Protein AF-A0A0K0DYE4-F1 (afdb_monomer)

Structure (mmCIF, N/CA/C/O backbone):
data_AF-A0A0K0DYE4-F1
#
_entry.id   AF-A0A0K0DYE4-F1
#
loop_
_atom_site.group_PDB
_atom_site.id
_atom_site.type_symbol
_atom_site.label_atom_id
_atom_site.label_alt_id
_atom_site.label_comp_id
_atom_site.label_asym_id
_atom_site.label_entity_id
_atom_site.label_s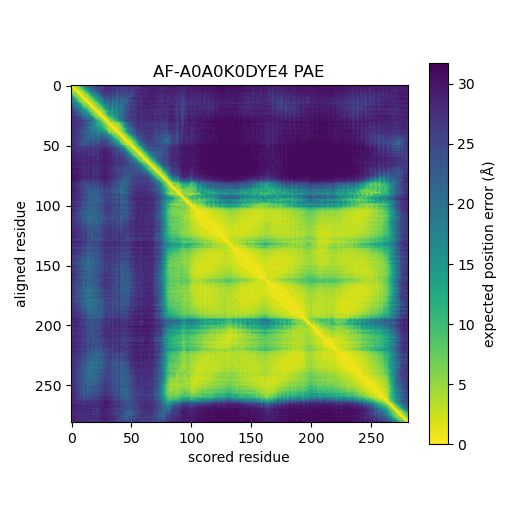eq_id
_atom_site.pdbx_PDB_ins_code
_atom_site.Cartn_x
_atom_site.Cartn_y
_atom_site.Cartn_z
_atom_site.occupancy
_atom_site.B_iso_or_equiv
_atom_site.auth_seq_id
_atom_site.auth_comp_id
_atom_site.auth_asym_id
_atom_site.auth_atom_id
_atom_site.pdbx_PDB_model_num
ATOM 1 N N . MET A 1 1 ? -24.577 -23.43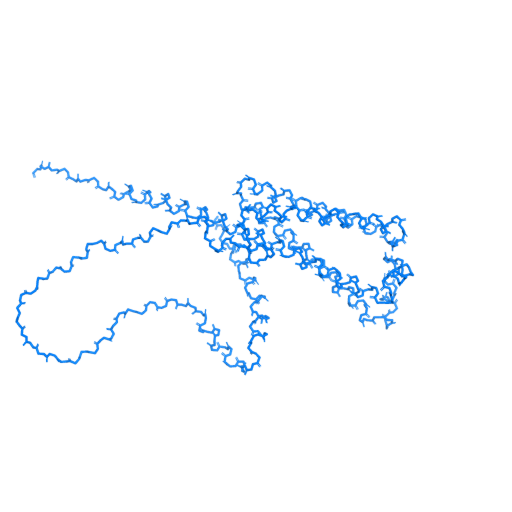9 -1.641 1.00 31.41 1 MET A N 1
ATOM 2 C CA . MET A 1 1 ? -24.095 -24.283 -0.525 1.00 31.41 1 MET A CA 1
ATOM 3 C C . MET A 1 1 ? -22.559 -24.368 -0.477 1.00 31.41 1 MET A C 1
ATOM 5 O O . MET A 1 1 ? -22.021 -25.403 -0.123 1.00 31.41 1 MET A O 1
ATOM 9 N N . ILE A 1 2 ? -21.833 -23.283 -0.793 1.00 30.77 2 ILE A N 1
ATOM 10 C CA . ILE A 1 2 ? -20.370 -23.184 -0.639 1.00 30.77 2 ILE A CA 1
ATOM 11 C C . ILE A 1 2 ? -20.071 -21.725 -0.263 1.00 30.77 2 ILE A C 1
ATOM 13 O O . ILE A 1 2 ? -20.107 -20.857 -1.125 1.00 30.77 2 ILE A O 1
ATOM 17 N N . SER A 1 3 ? -19.889 -21.427 1.026 1.00 35.00 3 SER A N 1
ATOM 18 C CA . SER A 1 3 ? -19.459 -20.095 1.503 1.00 35.00 3 SER A CA 1
ATOM 19 C C . SER A 1 3 ? -18.712 -20.149 2.848 1.00 35.00 3 SER A C 1
ATOM 21 O O . SER A 1 3 ? -18.565 -19.125 3.507 1.00 35.00 3 SER A O 1
ATOM 23 N N . SER A 1 4 ? -18.230 -21.318 3.284 1.00 38.31 4 SER A N 1
ATOM 24 C CA . SER A 1 4 ? -17.561 -21.466 4.587 1.00 38.31 4 SER A CA 1
ATOM 25 C C . SER A 1 4 ? -16.033 -21.567 4.529 1.00 38.31 4 SER A C 1
ATOM 27 O O . SER A 1 4 ? -15.413 -21.601 5.579 1.00 38.31 4 SER A O 1
ATOM 29 N N . ASN A 1 5 ? -15.395 -21.584 3.351 1.00 32.31 5 ASN A N 1
ATOM 30 C CA . ASN A 1 5 ? -13.959 -21.915 3.272 1.00 32.31 5 ASN A CA 1
ATOM 31 C C . ASN A 1 5 ? -13.014 -20.731 2.989 1.00 32.31 5 ASN A C 1
ATOM 33 O O . ASN A 1 5 ? -11.803 -20.910 3.057 1.00 32.31 5 ASN A O 1
ATOM 37 N N . LEU A 1 6 ? -13.516 -19.520 2.710 1.00 34.53 6 LEU A N 1
ATOM 38 C CA . LEU A 1 6 ? -12.642 -18.356 2.468 1.00 34.53 6 LEU A CA 1
ATOM 39 C C . LEU A 1 6 ? -12.193 -17.645 3.758 1.00 34.53 6 LEU A C 1
ATOM 41 O O . LEU A 1 6 ? -11.129 -17.026 3.787 1.00 34.53 6 LEU A O 1
ATOM 45 N N . THR A 1 7 ? -12.954 -17.762 4.848 1.00 40.97 7 THR A N 1
ATOM 46 C CA . THR A 1 7 ? -12.595 -17.157 6.141 1.00 40.97 7 THR A CA 1
ATOM 47 C C . THR A 1 7 ? -11.507 -17.932 6.881 1.00 40.97 7 THR A C 1
ATOM 49 O O . THR A 1 7 ? -10.696 -17.311 7.561 1.00 40.97 7 THR A O 1
ATOM 52 N N . ASP A 1 8 ? -11.421 -19.254 6.704 1.00 36.47 8 ASP A N 1
ATOM 53 C CA . ASP A 1 8 ? -10.392 -20.062 7.376 1.00 36.47 8 ASP A CA 1
ATOM 54 C C . ASP A 1 8 ? -9.015 -19.950 6.709 1.00 36.47 8 ASP A C 1
ATOM 56 O O . ASP A 1 8 ? -8.007 -19.872 7.410 1.00 36.47 8 ASP A O 1
ATOM 60 N N . PHE A 1 9 ? -8.942 -19.823 5.378 1.00 33.25 9 PHE A N 1
ATOM 61 C CA . PHE A 1 9 ? -7.655 -19.670 4.683 1.00 33.25 9 PHE A CA 1
ATOM 62 C C . PHE A 1 9 ? -6.922 -18.375 5.070 1.00 33.25 9 PHE A C 1
ATOM 64 O O . PHE A 1 9 ? -5.729 -18.407 5.368 1.00 33.25 9 PHE A O 1
ATOM 71 N N . SER A 1 10 ? -7.644 -17.253 5.185 1.00 40.41 10 SER A N 1
ATOM 72 C CA . SER A 1 10 ? -7.055 -15.971 5.614 1.00 40.41 10 SER A CA 1
ATOM 73 C C . SER A 1 10 ? -6.601 -15.957 7.082 1.00 40.41 10 SER A C 1
ATOM 75 O O . SER A 1 10 ? -5.749 -15.148 7.463 1.00 40.41 10 SER A O 1
ATOM 77 N N . ARG A 1 11 ? -7.141 -16.860 7.915 1.00 39.53 11 ARG A N 1
ATOM 78 C CA . ARG A 1 11 ? -6.754 -17.010 9.324 1.00 39.53 11 ARG A CA 1
ATOM 79 C C . ARG A 1 11 ? -5.520 -17.903 9.492 1.00 39.53 11 ARG A C 1
ATOM 81 O O . ARG A 1 11 ? -4.718 -17.632 10.385 1.00 39.53 11 ARG A O 1
ATOM 88 N N . ILE A 1 12 ? -5.359 -18.914 8.633 1.00 40.38 12 ILE A N 1
ATOM 89 C CA . ILE A 1 12 ? -4.263 -19.896 8.696 1.00 40.38 12 ILE A CA 1
ATOM 90 C C . ILE A 1 12 ? -2.961 -19.335 8.097 1.00 40.38 12 ILE A C 1
ATOM 92 O O . ILE A 1 12 ? -1.921 -19.428 8.749 1.00 40.38 12 ILE A O 1
ATOM 96 N N . GLU A 1 13 ? -2.998 -18.660 6.940 1.00 37.25 13 GLU A N 1
ATOM 97 C CA . GLU A 1 13 ? -1.765 -18.157 6.293 1.00 37.25 13 GLU A CA 1
ATOM 98 C C . GLU A 1 13 ? -1.020 -17.102 7.136 1.00 37.25 13 GLU A C 1
ATOM 100 O O . GLU A 1 13 ? 0.210 -17.071 7.164 1.00 37.25 13 GLU A O 1
ATOM 105 N N . TYR A 1 14 ? -1.737 -16.261 7.891 1.00 42.34 14 TYR A N 1
ATOM 106 C CA . TYR A 1 14 ? -1.101 -15.181 8.657 1.00 42.34 14 TYR A CA 1
ATOM 107 C C . TYR A 1 14 ? -0.534 -15.600 10.015 1.00 42.34 14 TYR A C 1
ATOM 109 O O . TYR A 1 14 ? 0.395 -14.944 10.494 1.00 42.34 14 TYR A O 1
ATOM 117 N N . GLN A 1 15 ? -1.053 -16.659 10.648 1.00 38.72 15 GLN A N 1
ATOM 118 C CA . GLN A 1 15 ? -0.415 -17.169 11.863 1.00 38.72 15 GLN A CA 1
ATOM 119 C C . GLN A 1 15 ? 0.866 -17.942 11.547 1.00 38.72 15 GLN A C 1
ATOM 121 O O . GLN A 1 15 ? 1.823 -17.794 12.298 1.00 38.72 15 GLN A O 1
ATOM 126 N N . GLU A 1 16 ? 0.967 -18.679 10.440 1.00 36.62 16 GLU A N 1
ATOM 127 C CA . GLU A 1 16 ? 2.208 -19.412 10.147 1.00 36.62 16 GLU A CA 1
ATOM 128 C C . GLU A 1 16 ? 3.372 -18.485 9.750 1.00 36.62 16 GLU A C 1
ATOM 130 O O . GLU A 1 16 ? 4.482 -18.652 10.258 1.00 36.62 16 GLU A O 1
ATOM 135 N N . ILE A 1 17 ? 3.130 -17.440 8.949 1.00 40.28 17 ILE A N 1
ATOM 136 C CA . ILE A 1 17 ? 4.213 -16.573 8.442 1.00 40.28 17 ILE A CA 1
ATOM 137 C C . ILE A 1 17 ? 4.822 -15.677 9.537 1.00 40.28 17 ILE A C 1
ATOM 139 O O . ILE A 1 17 ? 6.024 -15.420 9.514 1.00 40.28 17 ILE A O 1
ATOM 143 N N . LEU A 1 18 ? 4.042 -15.225 10.528 1.00 37.34 18 LEU A N 1
ATOM 144 C CA . LEU A 1 18 ? 4.553 -14.385 11.628 1.00 37.34 18 LEU A CA 1
ATOM 145 C C . LEU A 1 18 ? 5.038 -15.189 12.841 1.00 37.34 18 LEU A C 1
ATOM 147 O O . LEU A 1 18 ? 5.879 -14.703 13.598 1.00 37.34 18 LEU A O 1
ATOM 151 N N . THR A 1 19 ? 4.559 -16.421 13.026 1.00 37.50 19 THR A N 1
ATOM 152 C CA . THR A 1 19 ? 4.965 -17.247 14.176 1.00 37.50 19 THR A CA 1
ATOM 153 C C . THR A 1 19 ? 6.328 -17.904 13.952 1.00 37.50 19 THR A C 1
ATOM 155 O O . THR A 1 19 ? 7.087 -18.065 14.908 1.00 37.50 19 THR A O 1
ATOM 158 N N . ILE A 1 20 ? 6.699 -18.207 12.702 1.00 34.94 20 ILE A N 1
ATOM 159 C CA . ILE A 1 20 ? 8.006 -18.806 12.394 1.00 34.94 20 ILE A CA 1
ATOM 160 C C . ILE A 1 20 ? 9.172 -17.859 12.762 1.00 34.94 20 ILE A C 1
ATOM 162 O O . ILE A 1 20 ? 10.062 -18.303 13.489 1.00 34.94 20 ILE A O 1
ATOM 166 N N . PRO A 1 21 ? 9.184 -16.560 12.392 1.00 32.69 21 PRO A N 1
ATOM 167 C CA . PRO A 1 21 ? 10.286 -15.665 12.751 1.00 32.69 21 PRO A CA 1
ATOM 168 C C . PRO A 1 21 ? 10.295 -15.268 14.233 1.00 32.69 21 PRO A C 1
ATOM 170 O O . PRO A 1 21 ? 11.362 -15.188 14.836 1.00 32.69 21 PRO A O 1
ATOM 173 N N . ILE A 1 22 ? 9.126 -15.044 14.849 1.00 37.84 22 ILE A N 1
ATOM 174 C CA . ILE A 1 22 ? 9.050 -14.568 16.243 1.00 37.84 22 ILE A CA 1
ATOM 175 C C . ILE A 1 22 ? 9.484 -15.665 17.228 1.00 37.84 22 ILE A C 1
ATOM 177 O O . ILE A 1 22 ? 10.208 -15.376 18.181 1.00 37.84 22 ILE A O 1
ATOM 181 N N . ILE A 1 23 ? 9.139 -16.933 16.973 1.00 33.72 23 ILE A N 1
ATOM 182 C CA . ILE A 1 23 ? 9.619 -18.049 17.805 1.00 33.72 23 ILE A CA 1
ATOM 183 C C . ILE A 1 23 ? 11.121 -18.301 17.589 1.00 33.72 23 ILE A C 1
ATOM 185 O O . ILE A 1 23 ? 11.826 -18.615 18.551 1.00 33.72 23 ILE A O 1
ATOM 189 N N . LEU A 1 24 ? 11.634 -18.109 16.367 1.00 32.56 24 LEU A N 1
ATOM 190 C CA . LEU A 1 24 ? 13.062 -18.277 16.068 1.00 32.56 24 LEU A CA 1
ATOM 191 C C . LEU A 1 24 ? 13.949 -17.216 16.734 1.00 32.56 24 LEU A C 1
ATOM 193 O O . LEU A 1 24 ? 15.067 -17.533 17.132 1.00 32.56 24 LEU A O 1
ATOM 197 N N . ILE A 1 25 ? 13.461 -15.984 16.902 1.00 38.56 25 ILE A N 1
ATOM 198 C CA . ILE A 1 25 ? 14.254 -14.895 17.495 1.00 38.56 25 ILE A CA 1
ATOM 199 C C . ILE A 1 25 ? 14.248 -14.952 19.033 1.00 38.56 25 ILE A C 1
ATOM 201 O O . ILE A 1 25 ? 15.246 -14.601 19.659 1.00 38.56 25 ILE A O 1
ATOM 205 N N . GLN A 1 26 ? 13.169 -15.429 19.667 1.00 36.66 26 GLN A N 1
ATOM 206 C CA . GLN A 1 26 ? 13.053 -15.379 21.133 1.00 36.66 26 GLN A CA 1
ATOM 207 C C . GLN A 1 26 ? 13.629 -16.592 21.883 1.00 36.66 26 GLN A C 1
ATOM 209 O O . GLN A 1 26 ? 13.889 -16.490 23.081 1.00 36.66 26 GLN A O 1
ATOM 214 N N . LYS A 1 27 ? 13.859 -17.734 21.223 1.00 35.69 27 LYS A N 1
ATOM 215 C CA . LYS A 1 27 ? 14.393 -18.946 21.875 1.00 35.69 27 LYS A CA 1
ATOM 216 C C . LYS A 1 27 ? 15.628 -19.490 21.164 1.00 35.69 27 LYS A C 1
ATOM 218 O O . LYS A 1 27 ? 15.674 -20.631 20.711 1.00 35.69 27 LYS A O 1
ATOM 223 N N . GLY A 1 28 ? 16.664 -18.661 21.126 1.00 33.69 28 GLY A N 1
ATOM 224 C CA . GLY A 1 28 ? 17.972 -18.972 20.554 1.00 33.69 28 GLY A CA 1
ATOM 225 C C . GLY A 1 28 ? 18.822 -19.987 21.327 1.00 33.69 28 GLY A C 1
ATOM 226 O O . GLY A 1 28 ? 20.003 -19.728 21.486 1.00 33.69 28 GLY A O 1
ATOM 227 N N . ASN A 1 29 ? 18.274 -21.109 21.815 1.00 42.03 29 ASN A N 1
ATOM 228 C CA . ASN A 1 29 ? 19.111 -22.230 22.288 1.00 42.03 29 ASN A CA 1
ATOM 229 C C . ASN A 1 29 ? 18.400 -23.583 22.488 1.00 42.03 29 ASN A C 1
ATOM 231 O O . ASN A 1 29 ? 18.972 -24.483 23.098 1.00 42.03 29 ASN A O 1
ATOM 235 N N . GLN A 1 30 ? 17.182 -23.775 21.975 1.00 36.59 30 GLN A N 1
ATOM 236 C CA . GLN A 1 30 ? 16.497 -25.069 22.088 1.00 36.59 30 GLN A CA 1
ATOM 237 C C . GLN A 1 30 ? 16.565 -25.829 20.761 1.00 36.59 30 GLN A C 1
ATOM 239 O O . GLN A 1 30 ? 16.128 -25.344 19.717 1.00 36.59 30 GLN A O 1
ATOM 244 N N . THR A 1 31 ? 17.170 -27.017 20.799 1.00 39.41 31 THR A N 1
ATOM 245 C CA . THR A 1 31 ? 17.337 -27.897 19.636 1.00 39.41 31 THR A CA 1
ATOM 246 C C . THR A 1 31 ? 15.975 -28.275 19.046 1.00 39.41 31 THR A C 1
ATOM 248 O O . THR A 1 31 ? 14.981 -28.406 19.754 1.00 39.41 31 THR A O 1
ATOM 251 N N . PHE A 1 32 ? 15.920 -28.470 17.726 1.00 42.88 32 PHE A N 1
ATOM 252 C CA . PHE A 1 32 ? 14.699 -28.704 16.934 1.00 42.88 32 PHE A CA 1
ATOM 253 C C . PHE A 1 32 ? 13.766 -29.808 17.490 1.00 42.88 32 PHE A C 1
ATOM 255 O O . PHE A 1 32 ? 12.554 -29.775 17.270 1.00 42.88 32 PHE A O 1
ATOM 262 N N . GLY A 1 33 ? 14.308 -30.758 18.264 1.00 35.22 33 GLY A N 1
ATOM 263 C CA . GLY A 1 33 ? 13.532 -31.767 18.994 1.00 35.22 33 GLY A CA 1
ATOM 264 C C . GLY A 1 33 ? 12.641 -31.193 20.106 1.00 35.22 33 GLY A C 1
ATOM 265 O O . GLY A 1 33 ? 11.496 -31.620 20.251 1.00 35.22 33 GLY A O 1
ATOM 266 N N . GLU A 1 34 ? 13.108 -30.179 20.838 1.00 40.12 34 GLU A N 1
ATOM 267 C CA . GLU A 1 34 ? 12.318 -29.475 21.859 1.00 40.12 34 GLU A CA 1
ATOM 268 C C . GLU A 1 34 ? 11.240 -28.586 21.223 1.00 40.12 34 GLU A C 1
ATOM 270 O O . GLU A 1 34 ? 10.125 -28.489 21.744 1.00 40.12 34 GLU A O 1
ATOM 275 N N . LEU A 1 35 ? 11.522 -28.014 20.044 1.00 38.97 35 LEU A N 1
ATOM 276 C CA . LEU A 1 35 ? 10.551 -27.217 19.288 1.00 38.97 35 LEU A CA 1
ATOM 277 C C . LEU A 1 35 ? 9.356 -28.070 18.840 1.00 38.97 35 LEU A C 1
ATOM 279 O O . LEU A 1 35 ? 8.208 -27.642 18.953 1.00 38.97 35 LEU A O 1
ATOM 283 N N . LYS A 1 36 ? 9.611 -29.310 18.402 1.00 36.50 36 LYS A N 1
ATOM 284 C CA . LYS A 1 36 ? 8.550 -30.244 18.010 1.00 36.50 36 LYS A CA 1
ATOM 285 C C . LYS A 1 36 ? 7.654 -30.571 19.208 1.00 36.50 36 LYS A C 1
ATOM 287 O O . LYS A 1 36 ? 6.441 -30.418 19.107 1.00 36.50 36 LYS A O 1
ATOM 292 N N . ASN A 1 37 ? 8.223 -30.899 20.367 1.00 35.53 37 ASN A N 1
ATOM 293 C CA . ASN A 1 37 ? 7.421 -31.181 21.563 1.00 35.53 37 ASN A CA 1
ATOM 294 C C . ASN A 1 37 ? 6.643 -29.950 22.067 1.00 35.53 37 ASN A C 1
ATOM 296 O O . ASN A 1 37 ? 5.495 -30.092 22.482 1.00 35.53 37 ASN A O 1
ATOM 300 N N . SER A 1 38 ? 7.194 -28.736 21.955 1.00 39.59 38 SER A N 1
ATOM 301 C CA . SER A 1 38 ? 6.472 -27.510 22.329 1.00 39.59 38 SER A CA 1
ATOM 302 C C . SER A 1 38 ? 5.322 -27.174 21.372 1.00 39.59 38 SER A C 1
ATOM 304 O O . SER A 1 38 ? 4.276 -26.707 21.821 1.00 39.59 38 SER A O 1
ATOM 306 N N . ILE A 1 39 ? 5.487 -27.410 20.066 1.00 38.62 39 ILE A N 1
ATOM 307 C CA . ILE A 1 39 ? 4.435 -27.152 19.068 1.00 38.62 39 ILE A CA 1
ATOM 308 C C . ILE A 1 39 ? 3.303 -28.176 19.214 1.00 38.62 39 ILE A C 1
ATOM 310 O O . ILE A 1 39 ? 2.129 -27.806 19.162 1.00 38.62 39 ILE A O 1
ATOM 314 N N . TYR A 1 40 ? 3.627 -29.441 19.507 1.00 33.41 40 TYR A N 1
ATOM 315 C CA . TYR A 1 40 ? 2.609 -30.450 19.816 1.00 33.41 40 TYR A CA 1
ATOM 316 C C . TYR A 1 40 ? 1.850 -30.148 21.122 1.00 33.41 40 TYR A C 1
ATOM 318 O O . TYR A 1 40 ? 0.670 -30.481 21.212 1.00 33.41 40 TYR A O 1
ATOM 326 N N . HIS A 1 41 ? 2.460 -29.444 22.084 1.00 32.25 41 HIS A N 1
ATOM 327 C CA . HIS A 1 41 ? 1.787 -28.998 23.311 1.00 32.25 41 HIS A CA 1
ATOM 328 C C . HIS A 1 41 ? 1.008 -27.675 23.192 1.00 32.25 41 HIS A C 1
ATOM 330 O O . HIS A 1 41 ? 0.164 -27.408 24.044 1.00 32.25 41 HIS A O 1
ATOM 336 N N . SER A 1 42 ? 1.215 -26.865 22.146 1.00 31.53 42 SER A N 1
ATOM 337 C CA . SER A 1 42 ? 0.386 -25.669 21.878 1.00 31.53 42 SER A CA 1
ATOM 338 C C . SER A 1 42 ? -0.818 -25.933 20.979 1.00 31.53 42 SER A C 1
ATOM 340 O O . SER A 1 42 ? -1.640 -25.041 20.762 1.00 31.53 42 SER A O 1
ATOM 342 N N . LYS A 1 43 ? -1.018 -27.180 20.542 1.00 28.64 43 LYS A N 1
ATOM 343 C CA . LYS A 1 43 ? -2.358 -27.640 20.187 1.00 28.64 43 LYS A CA 1
ATOM 344 C C . LYS A 1 43 ? -3.135 -27.732 21.498 1.00 28.64 43 LYS A C 1
ATOM 346 O O . LYS A 1 43 ? -3.195 -28.791 22.116 1.00 28.64 43 LYS A O 1
ATOM 351 N N . VAL A 1 44 ? -3.674 -26.593 21.944 1.00 29.48 44 VAL A N 1
ATOM 352 C CA . VAL A 1 44 ? -4.635 -26.485 23.046 1.00 29.48 44 VAL A CA 1
ATOM 353 C C . VAL A 1 44 ? -5.897 -27.222 22.606 1.00 29.48 44 VAL A C 1
ATOM 355 O O . VAL A 1 44 ? -6.915 -26.653 22.230 1.00 29.48 44 VAL A O 1
ATOM 358 N N . ILE A 1 45 ? -5.805 -28.546 22.608 1.00 27.23 45 ILE A N 1
ATOM 359 C CA . ILE A 1 45 ? -6.937 -29.413 22.828 1.00 27.23 45 ILE A CA 1
ATOM 360 C C . ILE A 1 45 ? -7.265 -29.127 24.283 1.00 27.23 45 ILE A C 1
ATOM 362 O O . ILE A 1 45 ? -6.559 -29.580 25.184 1.00 27.23 45 ILE A O 1
ATOM 366 N N . MET A 1 46 ? -8.291 -28.307 24.510 1.00 25.25 46 MET A N 1
ATOM 367 C CA . MET A 1 46 ? -8.962 -28.250 25.800 1.00 25.25 46 MET A CA 1
ATOM 368 C C . MET A 1 46 ? -9.506 -29.650 26.086 1.00 25.25 46 MET A C 1
ATOM 370 O O . MET A 1 46 ? -10.657 -29.971 25.799 1.00 25.25 46 MET A O 1
ATOM 374 N N . LYS A 1 47 ? -8.644 -30.521 26.606 1.00 23.61 47 LYS A N 1
ATOM 375 C CA . LYS A 1 47 ? -9.039 -31.775 27.213 1.00 23.61 47 LYS A CA 1
ATOM 376 C C . LYS A 1 47 ? -9.501 -31.395 28.610 1.00 23.61 47 LYS A C 1
ATOM 378 O O . LYS A 1 47 ? -8.706 -31.261 29.534 1.00 23.61 47 LYS A O 1
ATOM 383 N N . VAL A 1 48 ? -10.796 -31.126 28.718 1.00 26.84 48 VAL A N 1
ATOM 384 C CA . VAL A 1 48 ? -11.492 -31.050 29.998 1.00 26.84 48 VAL A CA 1
ATOM 385 C C . VAL A 1 48 ? -11.400 -32.451 30.596 1.00 26.84 48 VAL A C 1
ATOM 387 O O . VAL A 1 48 ? -12.180 -33.331 30.241 1.00 26.84 48 VAL A O 1
ATOM 390 N N . GLU A 1 49 ? -10.381 -32.705 31.418 1.00 24.50 49 GLU A N 1
ATOM 391 C CA . GLU A 1 49 ? -10.324 -33.943 32.185 1.00 24.50 49 GLU A CA 1
ATOM 392 C C . GLU A 1 49 ? -11.290 -33.837 33.374 1.00 24.50 49 GLU A C 1
ATOM 394 O O . GLU A 1 49 ? -11.199 -32.896 34.169 1.00 24.50 49 GLU A O 1
ATOM 399 N N . PRO A 1 50 ? -12.255 -34.766 33.486 1.00 26.23 50 PRO A N 1
ATOM 400 C CA . PRO A 1 50 ? -13.218 -34.770 34.569 1.00 26.23 50 PRO A CA 1
ATOM 401 C C . PRO A 1 50 ? -12.542 -35.105 35.902 1.00 26.23 50 PRO A C 1
ATOM 403 O O . PRO A 1 50 ? -11.938 -36.159 36.077 1.00 26.23 50 PRO A O 1
ATOM 406 N N . ILE A 1 51 ? -12.688 -34.154 36.823 1.00 27.34 51 ILE A N 1
ATOM 407 C CA . ILE A 1 51 ? -12.920 -34.276 38.266 1.00 27.34 51 ILE A CA 1
ATOM 408 C C . ILE A 1 51 ? -12.352 -35.537 38.943 1.00 27.34 51 ILE A C 1
ATOM 410 O O . ILE A 1 51 ? -12.911 -36.629 38.878 1.00 27.34 51 ILE A O 1
ATOM 414 N N . ASN A 1 52 ? -11.318 -35.273 39.745 1.00 30.03 52 ASN A N 1
ATOM 415 C CA . ASN A 1 52 ? -10.961 -35.944 40.993 1.00 30.03 52 ASN A CA 1
ATOM 416 C C . ASN A 1 52 ? -10.801 -37.471 40.952 1.00 30.03 52 ASN A C 1
ATOM 418 O O . ASN A 1 52 ? -11.647 -38.232 41.420 1.00 30.03 52 ASN A O 1
ATOM 422 N N . LYS A 1 53 ? -9.565 -37.891 40.661 1.00 24.94 53 LYS A N 1
ATOM 423 C CA . LYS A 1 53 ? -8.880 -38.797 41.592 1.00 24.94 53 LYS A CA 1
ATOM 424 C C . LYS A 1 53 ? -8.732 -38.073 42.936 1.00 24.94 53 LYS A C 1
ATOM 426 O O . LYS A 1 53 ? -7.767 -37.348 43.142 1.00 24.94 53 LYS A O 1
ATOM 431 N N . ILE A 1 54 ? -9.693 -38.243 43.836 1.00 32.88 54 ILE A N 1
ATOM 432 C CA . ILE A 1 54 ? -9.399 -38.158 45.267 1.00 32.88 54 ILE A CA 1
ATOM 433 C C . ILE A 1 54 ? -9.305 -39.601 45.741 1.00 32.88 54 ILE A C 1
ATOM 435 O O . ILE A 1 54 ? -10.254 -40.378 45.612 1.00 32.88 54 ILE A O 1
ATOM 439 N N . ASP A 1 55 ? -8.112 -39.951 46.206 1.00 28.19 55 ASP A N 1
ATOM 440 C CA . ASP A 1 55 ? -7.749 -41.243 46.761 1.00 28.19 55 ASP A CA 1
ATOM 441 C C . ASP A 1 55 ? -8.802 -41.740 47.757 1.00 28.19 55 ASP A C 1
ATOM 443 O O . ASP A 1 55 ? -8.971 -41.201 48.851 1.00 28.19 55 ASP A O 1
ATOM 447 N N . LYS A 1 56 ? -9.487 -42.827 47.393 1.00 26.30 56 LYS A N 1
ATOM 448 C CA . LYS A 1 56 ? -10.283 -43.634 48.319 1.00 26.30 56 LYS A CA 1
ATOM 449 C C . LYS A 1 56 ? -9.335 -44.396 49.249 1.00 26.30 56 LYS A C 1
ATOM 451 O O . LYS A 1 56 ? -9.119 -45.593 49.076 1.00 26.30 56 LYS A O 1
ATOM 456 N N . LYS A 1 57 ? -8.771 -43.720 50.249 1.00 28.91 57 LYS A N 1
ATOM 457 C CA . LYS A 1 57 ? -8.305 -44.391 51.468 1.00 28.91 57 LYS A CA 1
ATOM 458 C C . LYS A 1 57 ? -9.460 -44.420 52.470 1.00 28.91 57 LYS A C 1
ATOM 460 O O . LYS A 1 57 ? -9.794 -43.410 53.067 1.00 28.91 57 LYS A O 1
ATOM 465 N N . ASN A 1 58 ? -10.079 -45.597 52.545 1.00 28.02 58 ASN A N 1
ATOM 466 C CA . ASN A 1 58 ? -10.780 -46.230 53.666 1.00 28.02 58 ASN A CA 1
ATOM 467 C C . ASN A 1 58 ? -11.439 -45.343 54.748 1.00 28.02 58 ASN A C 1
ATOM 469 O O . ASN A 1 58 ? -10.764 -44.695 55.537 1.00 28.02 58 ASN A O 1
ATOM 473 N N . TYR A 1 59 ? -12.773 -45.466 54.794 1.00 21.14 59 TYR A N 1
ATOM 474 C CA . TYR A 1 59 ? -13.723 -45.414 55.921 1.00 21.14 59 TYR A CA 1
ATOM 475 C C . TYR A 1 59 ? -13.182 -45.164 57.345 1.00 21.14 59 TYR A C 1
ATOM 477 O O . TYR A 1 59 ? -12.197 -45.766 57.770 1.00 21.14 59 TYR A O 1
ATOM 485 N N . PRO A 1 60 ? -13.984 -44.456 58.161 1.00 26.45 60 PRO A N 1
ATOM 486 C CA . PRO A 1 60 ? -14.919 -45.215 58.995 1.00 26.45 60 PRO A CA 1
ATOM 487 C C . PRO A 1 60 ? -16.389 -44.831 58.772 1.00 26.45 60 PRO A C 1
ATOM 489 O O . PRO A 1 60 ? -16.746 -43.667 58.606 1.00 26.45 60 PRO A O 1
ATOM 492 N N . LEU A 1 61 ? -17.240 -45.862 58.776 1.00 27.53 61 LEU A N 1
ATOM 493 C CA . LEU A 1 61 ? -18.693 -45.763 58.874 1.00 27.53 61 LEU A CA 1
ATOM 494 C C . LEU A 1 61 ? -19.091 -45.059 60.178 1.00 27.53 61 LEU A C 1
ATOM 496 O O . LEU A 1 61 ? -18.729 -45.530 61.251 1.00 27.53 61 LEU A O 1
ATOM 500 N N . SER A 1 62 ? -19.929 -44.026 60.098 1.00 29.59 62 SER A N 1
ATOM 501 C CA . SER A 1 62 ? -20.906 -43.734 61.153 1.00 29.59 62 SER A CA 1
ATOM 502 C C . SER A 1 62 ? -22.012 -42.816 60.634 1.00 29.59 62 SER A C 1
ATOM 504 O O . SER A 1 62 ? -21.829 -41.614 60.494 1.00 29.59 62 SER A O 1
ATOM 506 N N . ASN A 1 63 ? -23.150 -43.444 60.343 1.00 25.19 63 ASN A N 1
ATOM 507 C CA . ASN A 1 63 ? -24.504 -43.049 60.730 1.00 25.19 63 ASN A CA 1
ATOM 508 C C . ASN A 1 63 ? -24.812 -41.543 60.864 1.00 25.19 63 ASN A C 1
ATOM 510 O O . ASN A 1 63 ? -24.406 -40.906 61.833 1.00 25.19 63 ASN A O 1
ATOM 514 N N . ASN A 1 64 ? -25.606 -41.014 59.928 1.00 28.48 64 ASN A N 1
ATOM 515 C CA . ASN A 1 64 ? -26.909 -40.381 60.189 1.00 28.48 64 ASN A CA 1
ATOM 516 C C . ASN A 1 64 ? -27.364 -39.604 58.942 1.00 28.48 64 ASN A C 1
ATOM 518 O O . ASN A 1 64 ? -26.741 -38.624 58.547 1.00 28.48 64 ASN A O 1
ATOM 522 N N . ASN A 1 65 ? -28.460 -40.073 58.341 1.00 27.09 65 ASN A N 1
ATOM 523 C CA . ASN A 1 65 ? -29.480 -39.305 57.619 1.00 27.09 65 ASN A CA 1
ATOM 524 C C . ASN A 1 65 ? -29.020 -37.966 57.012 1.00 27.09 65 ASN A C 1
ATOM 526 O O . ASN A 1 65 ? -29.319 -36.909 57.564 1.00 27.09 65 ASN A O 1
ATOM 530 N N . PHE A 1 66 ? -28.361 -37.995 55.850 1.00 28.20 66 PHE A N 1
ATOM 531 C CA . PHE A 1 66 ? -28.241 -36.802 55.009 1.00 28.20 66 PHE A CA 1
ATOM 532 C C . PHE A 1 66 ? -29.078 -36.979 53.737 1.00 28.20 66 PHE A C 1
ATOM 534 O O . PHE A 1 66 ? -28.933 -37.995 53.053 1.00 28.20 66 PHE A O 1
ATOM 541 N N . PRO A 1 67 ? -29.995 -36.038 53.443 1.00 27.94 67 PRO A N 1
ATOM 542 C CA . PRO A 1 67 ? -31.004 -36.198 52.409 1.00 27.94 67 PRO A CA 1
ATOM 543 C C . PRO A 1 67 ? -30.377 -36.330 51.020 1.00 27.94 67 PRO A C 1
ATOM 545 O O . PRO A 1 67 ? -29.617 -35.480 50.558 1.00 27.94 67 PRO A O 1
ATOM 548 N N . THR A 1 68 ? -30.763 -37.404 50.336 1.00 28.22 68 THR A N 1
ATOM 549 C CA . THR A 1 68 ? -30.574 -37.634 48.905 1.00 28.22 68 THR A CA 1
ATOM 550 C C . THR A 1 68 ? -31.434 -36.658 48.113 1.00 28.22 68 THR A C 1
ATOM 552 O O . THR A 1 68 ? -32.535 -36.985 47.683 1.00 28.22 68 THR A O 1
ATOM 555 N N . SER A 1 69 ? -30.946 -35.438 47.943 1.00 26.66 69 SER A N 1
ATOM 556 C CA . SER A 1 69 ? -31.352 -34.571 46.841 1.00 26.66 69 SER A CA 1
ATOM 557 C C . SER A 1 69 ? -30.261 -33.530 46.641 1.00 26.66 69 SER A C 1
ATOM 559 O O . SER A 1 69 ? -30.309 -32.425 47.180 1.00 26.66 69 SER A O 1
ATOM 561 N N . TYR A 1 70 ? -29.221 -33.905 45.895 1.00 33.47 70 TYR A N 1
ATOM 562 C CA . TYR A 1 70 ? -28.428 -32.897 45.208 1.00 33.47 70 TYR A CA 1
ATOM 563 C C . TYR A 1 70 ? -29.345 -32.319 44.140 1.00 33.47 70 TYR A C 1
ATOM 565 O O . TYR A 1 70 ? -29.513 -32.897 43.068 1.00 33.47 70 TYR A O 1
ATOM 573 N N . ASP A 1 71 ? -29.996 -31.218 44.496 1.00 27.55 71 ASP A N 1
ATOM 574 C CA . ASP A 1 71 ? -30.818 -30.417 43.609 1.00 27.55 71 ASP A CA 1
ATOM 575 C C . ASP A 1 71 ? -29.884 -29.860 42.522 1.00 27.55 71 ASP A C 1
ATOM 577 O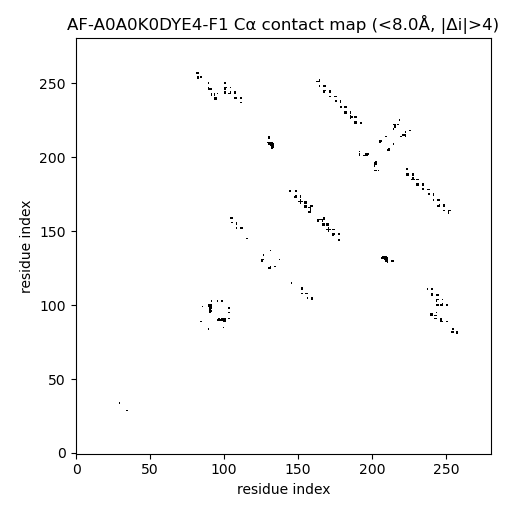 O . ASP A 1 71 ? -29.273 -28.798 42.658 1.00 27.55 71 ASP A O 1
ATOM 581 N N . ILE A 1 72 ? -29.716 -30.613 41.430 1.00 36.88 72 ILE A N 1
ATOM 582 C CA . ILE A 1 72 ? -29.171 -30.113 40.162 1.00 36.88 72 ILE A CA 1
ATOM 583 C C . ILE A 1 72 ? -30.274 -29.248 39.530 1.00 36.88 72 ILE A C 1
ATOM 585 O O . ILE A 1 72 ? -30.732 -29.481 38.416 1.00 36.88 72 ILE A O 1
ATOM 589 N N . LYS A 1 73 ? -30.748 -28.244 40.269 1.00 32.41 73 LYS A N 1
ATOM 590 C CA . LYS A 1 73 ? -31.566 -27.165 39.739 1.00 32.41 73 LYS A CA 1
ATOM 591 C C . LYS A 1 73 ? -30.625 -26.017 39.412 1.00 32.41 73 LYS A C 1
ATOM 593 O O . LYS A 1 73 ? -30.138 -25.299 40.278 1.00 32.41 73 LYS A O 1
ATOM 598 N N . ASN A 1 74 ? -30.394 -25.854 38.116 1.00 33.66 74 ASN A N 1
ATOM 599 C CA . ASN A 1 74 ? -30.051 -24.579 37.496 1.00 33.66 74 ASN A CA 1
ATOM 600 C C . ASN A 1 74 ? -28.692 -23.949 37.848 1.00 33.66 74 ASN A C 1
ATOM 602 O O . ASN A 1 74 ? -28.597 -22.739 38.034 1.00 33.66 74 ASN A O 1
ATOM 606 N N . ARG A 1 75 ? -27.598 -24.717 37.751 1.00 30.03 75 ARG A N 1
ATOM 607 C CA . ARG A 1 75 ? -26.312 -24.141 37.298 1.00 30.03 75 ARG A CA 1
ATOM 608 C C . ARG A 1 75 ? -26.181 -24.183 35.773 1.00 30.03 75 ARG A C 1
ATOM 610 O O . ARG A 1 75 ? -25.131 -24.508 35.235 1.00 30.03 75 ARG A O 1
ATOM 617 N N . SER A 1 76 ? -27.216 -23.754 35.058 1.00 35.12 76 SER A N 1
ATOM 618 C CA . SER A 1 76 ? -26.972 -22.997 33.833 1.00 35.12 76 SER A CA 1
ATOM 619 C C . SER A 1 76 ? -26.714 -21.551 34.256 1.00 35.12 76 SER A C 1
ATOM 621 O O . SER A 1 76 ? -27.501 -20.651 33.967 1.00 35.12 76 SER A O 1
ATOM 623 N N . SER A 1 77 ? -25.605 -21.308 34.965 1.00 40.72 77 SER A N 1
ATOM 624 C CA . SER A 1 77 ? -24.965 -19.996 34.916 1.00 40.72 77 SER A CA 1
ATOM 625 C C . SER A 1 77 ? -24.409 -19.873 33.503 1.00 40.72 77 SER A C 1
ATOM 627 O O . SER A 1 77 ? -23.222 -20.076 33.251 1.00 40.72 77 SER A O 1
ATOM 629 N N . MET A 1 78 ? -25.331 -19.674 32.563 1.00 40.50 78 MET A N 1
ATOM 630 C CA . MET A 1 78 ? -25.078 -19.165 31.238 1.00 40.50 78 MET A CA 1
ATOM 631 C C . MET A 1 78 ? -24.286 -17.901 31.526 1.00 40.50 78 MET A C 1
ATOM 633 O O . MET A 1 78 ? -24.825 -16.941 32.076 1.00 40.50 78 MET A O 1
ATOM 637 N N . TYR A 1 79 ? -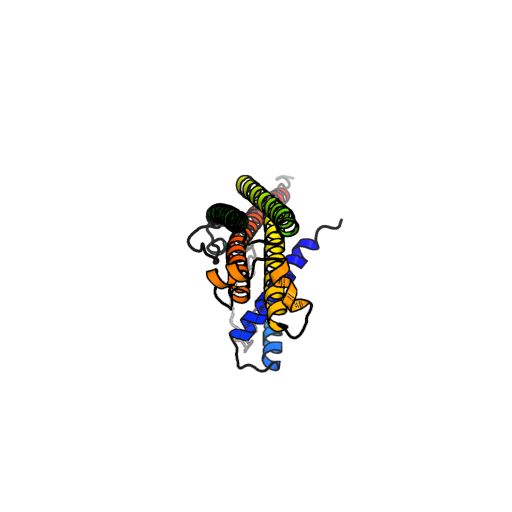22.968 -17.963 31.340 1.00 44.97 79 TYR A N 1
ATOM 638 C CA . TYR A 1 79 ? -22.165 -16.759 31.344 1.00 44.97 79 TYR A CA 1
ATOM 639 C C . TYR A 1 79 ? -22.889 -15.840 30.367 1.00 44.97 79 TYR A C 1
ATOM 641 O O . TYR A 1 79 ? -22.992 -16.166 29.185 1.00 44.97 79 TYR A O 1
ATOM 649 N N . ASN A 1 80 ? -23.482 -14.756 30.868 1.00 49.12 80 ASN A N 1
ATOM 650 C CA . ASN A 1 80 ? -23.880 -13.648 30.023 1.00 49.12 80 ASN A CA 1
ATOM 651 C C . ASN A 1 80 ? -22.561 -13.141 29.457 1.00 49.12 80 ASN A C 1
ATOM 653 O O . ASN A 1 80 ? -21.897 -12.311 30.077 1.00 49.12 80 ASN A O 1
ATOM 657 N N . ILE A 1 81 ? -22.116 -13.722 28.342 1.00 59.56 81 ILE A N 1
ATOM 658 C CA . ILE A 1 81 ? -20.980 -13.213 27.593 1.00 59.56 81 ILE A CA 1
ATOM 659 C C . ILE A 1 81 ? -21.510 -11.939 26.938 1.00 59.56 81 ILE A C 1
ATOM 661 O O . ILE A 1 81 ? -21.968 -11.935 25.799 1.00 59.56 81 ILE A O 1
ATOM 665 N N . ALA A 1 82 ? -21.589 -10.878 27.734 1.00 69.81 82 ALA A N 1
ATOM 666 C CA . ALA A 1 82 ? -22.019 -9.577 27.284 1.00 69.81 82 ALA A CA 1
ATOM 667 C C . ALA A 1 82 ? -20.887 -8.987 26.446 1.00 69.81 82 ALA A C 1
ATOM 669 O O . ALA A 1 82 ? -19.734 -8.950 26.879 1.00 69.81 82 ALA A O 1
ATOM 670 N N . PHE A 1 83 ? -21.220 -8.522 25.247 1.00 78.75 83 PHE A N 1
ATOM 671 C CA . PHE A 1 83 ? -20.291 -7.752 24.437 1.00 78.75 83 PHE A CA 1
ATOM 672 C C . PHE A 1 83 ? -19.904 -6.478 25.187 1.00 78.75 83 PHE A C 1
ATOM 674 O O . PHE A 1 83 ? -20.742 -5.606 25.420 1.00 78.75 83 PHE A O 1
ATOM 681 N N . SER A 1 84 ? -18.634 -6.371 25.559 1.00 81.50 84 SER A N 1
ATOM 682 C CA . SER A 1 84 ? -18.073 -5.151 26.123 1.00 81.50 84 SER A CA 1
ATOM 683 C C . SER A 1 84 ? -17.386 -4.380 25.005 1.00 81.50 84 SER A C 1
ATOM 685 O O . SER A 1 84 ? -16.322 -4.773 24.535 1.00 81.50 84 SER A O 1
ATOM 687 N N . SER A 1 85 ? -17.987 -3.270 24.571 1.00 80.69 85 SER A N 1
ATOM 688 C CA . SER A 1 85 ? -17.431 -2.447 23.491 1.00 80.69 85 SER A CA 1
ATOM 689 C C . SER A 1 85 ? -16.061 -1.866 23.832 1.00 80.69 85 SER A C 1
ATOM 691 O O . SER A 1 85 ? -15.289 -1.594 22.931 1.00 80.69 85 SER A O 1
ATOM 693 N N . ASN A 1 86 ? -15.758 -1.683 25.119 1.00 82.31 86 ASN A N 1
ATOM 694 C CA . ASN A 1 86 ? -14.542 -1.020 25.589 1.00 82.31 86 ASN A CA 1
ATOM 695 C C . ASN A 1 86 ? -13.485 -2.022 26.077 1.00 82.31 86 ASN A C 1
ATOM 697 O O . ASN A 1 86 ? -12.589 -1.653 26.835 1.00 82.31 86 ASN A O 1
ATOM 701 N N . SER A 1 87 ? -13.599 -3.299 25.697 1.00 81.56 87 SER A N 1
ATOM 702 C CA . SER A 1 87 ? -12.593 -4.299 26.045 1.00 81.56 87 SER A CA 1
ATOM 703 C C . SER A 1 87 ? -11.207 -3.889 25.521 1.00 81.56 87 SER A C 1
ATOM 705 O O . SER A 1 87 ? -11.094 -3.419 24.384 1.00 81.56 87 SER A O 1
ATOM 707 N N . PRO A 1 88 ? -10.128 -4.122 26.294 1.00 80.81 88 PRO A N 1
ATOM 708 C CA . PRO A 1 88 ? -8.762 -3.770 25.893 1.00 80.81 88 PRO A CA 1
ATOM 709 C C . PRO A 1 88 ? -8.308 -4.481 24.606 1.00 80.81 88 PRO A C 1
ATOM 711 O O . PRO A 1 88 ? -7.422 -4.003 23.908 1.00 80.81 88 PRO A O 1
ATOM 714 N N . GLU A 1 89 ? -8.943 -5.596 24.241 1.00 82.44 89 GLU A N 1
ATOM 715 C CA . GLU A 1 89 ? -8.668 -6.347 23.008 1.00 82.44 89 GLU A CA 1
ATOM 716 C C . GLU A 1 89 ? -8.936 -5.555 21.711 1.00 82.44 89 GLU A C 1
ATOM 718 O O . GLU A 1 89 ? -8.323 -5.843 20.672 1.00 82.44 89 GLU A O 1
ATOM 723 N N . TYR A 1 90 ? -9.814 -4.544 21.781 1.00 84.88 90 TYR A N 1
ATOM 724 C CA . TYR A 1 90 ? -10.176 -3.665 20.666 1.00 84.88 90 TYR A CA 1
ATOM 725 C C . TYR A 1 90 ? -9.307 -2.407 20.581 1.00 84.88 90 TYR A C 1
ATOM 727 O O . TYR A 1 90 ? -9.552 -1.547 19.736 1.00 84.88 90 TYR A O 1
ATOM 735 N N . TYR A 1 91 ? -8.271 -2.292 21.410 1.00 83.25 91 TYR A N 1
ATOM 736 C CA . TYR A 1 91 ? -7.235 -1.286 21.224 1.00 83.25 91 TYR A CA 1
ATOM 737 C C . TYR A 1 91 ? -6.150 -1.872 20.304 1.00 83.25 91 TYR A C 1
ATOM 739 O O . TYR A 1 91 ? -5.620 -2.959 20.565 1.00 83.25 91 TYR A O 1
ATOM 747 N N . PRO A 1 92 ? -5.846 -1.229 19.164 1.00 78.94 92 PRO A N 1
ATOM 748 C CA . PRO A 1 92 ? -4.816 -1.711 18.262 1.00 78.94 92 PRO A CA 1
ATOM 749 C C . PRO A 1 92 ? -3.440 -1.504 18.899 1.00 78.94 92 PRO A C 1
ATOM 751 O O . PRO A 1 92 ? -3.055 -0.385 19.211 1.00 78.94 92 PRO A O 1
ATOM 754 N N . SER A 1 93 ? -2.653 -2.571 19.022 1.00 81.06 93 SER A N 1
ATOM 755 C CA . SER A 1 93 ? -1.270 -2.480 19.514 1.00 81.06 93 SER A CA 1
ATOM 756 C C . SER A 1 93 ? -0.334 -1.778 18.519 1.00 81.06 93 SER A C 1
ATOM 758 O O . SER A 1 93 ? 0.796 -1.431 18.843 1.00 81.06 93 SER A O 1
ATOM 760 N N . GLN A 1 94 ? -0.777 -1.611 17.272 1.00 72.19 94 GLN A N 1
ATOM 761 C CA . GLN A 1 94 ? -0.027 -0.992 16.190 1.00 72.19 94 GLN A CA 1
ATOM 762 C C . GLN A 1 94 ? -0.314 0.516 16.144 1.00 72.19 94 GLN A C 1
ATOM 764 O O . GLN A 1 94 ? -1.435 0.912 15.837 1.00 72.19 94 GLN A O 1
ATOM 769 N N . CYS A 1 95 ? 0.698 1.343 16.435 1.00 74.00 95 CYS A N 1
ATOM 770 C CA . CYS A 1 95 ? 0.743 2.814 16.319 1.00 74.00 95 CYS A CA 1
ATOM 771 C C . CYS A 1 95 ? -0.333 3.640 17.083 1.00 74.00 95 CYS A C 1
ATOM 773 O O . CYS A 1 95 ? -0.142 4.840 17.269 1.00 74.00 95 CYS A O 1
ATOM 775 N N . CYS A 1 96 ? -1.450 3.054 17.529 1.00 81.50 96 CYS A N 1
ATOM 776 C CA . CYS A 1 96 ? -2.621 3.756 18.073 1.00 81.50 96 CYS A CA 1
ATOM 777 C C . CYS A 1 96 ? -3.169 3.102 19.358 1.00 81.50 96 CYS A C 1
ATOM 779 O O . CYS A 1 96 ? -4.379 3.066 19.557 1.00 81.50 96 CYS A O 1
ATOM 781 N N . GLU A 1 97 ? -2.292 2.603 20.235 1.00 82.88 97 GLU A N 1
ATOM 782 C CA . GLU A 1 97 ? -2.657 1.852 21.453 1.00 82.88 97 GLU A CA 1
ATOM 783 C C . GLU A 1 97 ? -3.555 2.630 22.427 1.00 82.88 97 GLU A C 1
ATOM 785 O O . GLU A 1 97 ? -4.347 2.038 23.150 1.00 82.88 97 GLU A O 1
ATOM 790 N N . SER A 1 98 ? -3.492 3.962 22.420 1.00 83.44 98 SER A N 1
ATOM 791 C CA . SER A 1 98 ? -4.336 4.818 23.262 1.00 83.44 98 SER A CA 1
ATOM 792 C C . SER A 1 98 ? -5.752 5.030 22.719 1.00 83.44 98 SER A C 1
ATOM 794 O O . SER A 1 98 ? -6.614 5.550 23.430 1.00 83.44 98 SER A O 1
ATOM 796 N N . LEU A 1 99 ? -6.011 4.658 21.463 1.00 86.19 99 LEU A N 1
ATOM 797 C CA . LEU A 1 99 ? -7.275 4.910 20.784 1.00 86.19 99 LEU A CA 1
ATOM 798 C C . LEU A 1 99 ? -8.051 3.611 20.617 1.00 86.19 99 LEU A C 1
ATOM 800 O O . LEU A 1 99 ? -7.544 2.629 20.087 1.00 86.19 99 LEU A O 1
ATOM 804 N N . HIS A 1 100 ? -9.329 3.630 20.988 1.00 88.62 100 HIS A N 1
ATOM 805 C CA . HIS A 1 100 ? -10.227 2.530 20.663 1.00 88.62 100 HIS A CA 1
ATOM 806 C C . HIS A 1 100 ? -10.286 2.319 19.137 1.00 88.62 100 HIS A C 1
ATOM 808 O O . HIS A 1 100 ? -10.222 3.297 18.379 1.00 88.62 100 HIS A O 1
ATOM 814 N N . ALA A 1 101 ? -10.445 1.074 18.667 1.00 87.75 101 ALA A N 1
ATOM 815 C CA . ALA A 1 101 ? -10.429 0.736 17.238 1.00 87.75 101 ALA A CA 1
ATOM 816 C C . ALA A 1 101 ? -11.344 1.624 16.378 1.00 87.75 101 ALA A C 1
ATOM 818 O O . ALA A 1 101 ? -10.979 1.977 15.256 1.00 87.75 101 ALA A O 1
ATOM 819 N N . SER A 1 102 ? -12.502 2.029 16.911 1.00 87.75 102 SER A N 1
ATOM 820 C CA . SER A 1 102 ? -13.447 2.917 16.221 1.00 87.75 102 SER A CA 1
ATOM 821 C C . SER A 1 102 ? -12.889 4.306 15.918 1.00 87.75 102 SER A C 1
ATOM 823 O O . SER A 1 102 ? -13.282 4.896 14.922 1.00 87.75 102 SER A O 1
ATOM 825 N N . HIS A 1 103 ? -11.990 4.844 16.745 1.00 90.38 103 HIS A N 1
ATOM 826 C CA . HIS A 1 103 ? -11.342 6.140 16.512 1.00 90.38 103 HIS A CA 1
ATOM 827 C C . HIS A 1 103 ? -10.019 5.983 15.765 1.00 90.38 103 HIS A C 1
ATOM 829 O O . HIS A 1 103 ? -9.708 6.782 14.880 1.00 90.38 103 HIS A O 1
ATOM 835 N N . ALA A 1 104 ? -9.269 4.925 16.076 1.00 92.44 104 ALA A N 1
ATOM 836 C CA . ALA A 1 104 ? -7.994 4.634 15.435 1.00 92.44 104 ALA A CA 1
ATOM 837 C C . ALA A 1 104 ? -8.141 4.444 13.913 1.00 92.44 104 ALA A C 1
ATOM 839 O O . ALA A 1 104 ? -7.288 4.904 13.155 1.00 92.44 104 ALA A O 1
ATOM 840 N N . VAL A 1 105 ? -9.241 3.836 13.447 1.00 93.19 105 VAL A N 1
ATOM 841 C CA . VAL A 1 105 ? -9.496 3.636 12.009 1.00 93.19 105 VAL 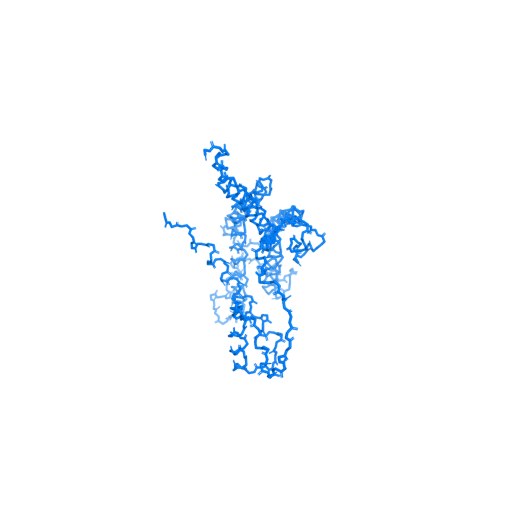A CA 1
ATOM 842 C C . VAL A 1 105 ? -9.642 4.958 11.242 1.00 93.19 105 VAL A C 1
ATOM 844 O O . VAL A 1 105 ? -9.098 5.088 10.149 1.00 93.19 105 VAL A O 1
ATOM 847 N N . TYR A 1 106 ? -10.295 5.977 11.816 1.00 93.56 106 TYR A N 1
ATOM 848 C CA . TYR A 1 106 ? -10.401 7.294 11.174 1.00 93.56 106 TYR A CA 1
ATOM 849 C C . TYR A 1 106 ? -9.035 7.967 11.060 1.00 93.56 106 TYR A C 1
ATOM 851 O O . TYR A 1 106 ? -8.689 8.478 9.995 1.00 93.56 106 TYR A O 1
ATOM 859 N N . LEU A 1 107 ? -8.239 7.924 12.134 1.00 92.56 107 LEU A N 1
ATOM 860 C CA . LEU A 1 107 ? -6.876 8.450 12.119 1.00 92.56 107 LEU A CA 1
ATOM 861 C C . LEU A 1 107 ? -6.022 7.723 11.072 1.00 92.56 107 LEU A C 1
ATOM 863 O O . LEU A 1 107 ? -5.310 8.365 10.303 1.00 92.56 107 LEU A O 1
ATOM 867 N N . SER A 1 108 ? -6.141 6.396 10.998 1.00 93.31 108 SER A N 1
ATOM 868 C CA . SER A 1 108 ? -5.449 5.584 10.001 1.00 93.31 108 SER A CA 1
ATOM 869 C C . SER A 1 108 ? -5.824 5.988 8.574 1.00 93.31 108 SER A C 1
ATOM 871 O O . SER A 1 108 ? -4.930 6.187 7.756 1.00 93.31 108 SER A O 1
ATOM 873 N N . LEU A 1 109 ? -7.112 6.184 8.273 1.00 94.12 109 LEU A N 1
ATOM 874 C CA . LEU A 1 109 ? -7.557 6.617 6.943 1.00 94.12 109 LEU A CA 1
ATOM 875 C C . LEU A 1 109 ? -7.047 8.012 6.574 1.00 94.12 109 LEU A C 1
ATOM 877 O O . LEU A 1 109 ? -6.619 8.221 5.438 1.00 94.12 109 LEU A O 1
ATOM 881 N N . ILE A 1 110 ? -7.041 8.949 7.525 1.00 94.25 110 ILE A N 1
ATOM 882 C CA . ILE A 1 110 ? -6.479 10.289 7.313 1.00 94.25 110 ILE A CA 1
ATOM 883 C C . ILE A 1 110 ? -4.981 10.194 7.007 1.00 94.25 110 ILE A C 1
ATOM 885 O O . ILE A 1 110 ? -4.511 10.819 6.057 1.00 94.25 110 ILE A O 1
ATOM 889 N N . LEU A 1 111 ? -4.234 9.383 7.761 1.00 93.56 111 LEU A N 1
ATOM 890 C CA . LEU A 1 111 ? -2.805 9.180 7.524 1.00 93.56 111 LEU A CA 1
ATOM 891 C C . LEU A 1 111 ? -2.544 8.498 6.176 1.00 93.56 111 LEU A C 1
ATOM 893 O O . LEU A 1 111 ? -1.668 8.943 5.441 1.00 93.56 111 LEU A O 1
ATOM 897 N N . GLN A 1 112 ? -3.327 7.486 5.794 1.00 94.12 112 GLN A N 1
ATOM 898 C CA . GLN A 1 112 ? -3.215 6.847 4.475 1.00 94.12 112 GLN A CA 1
ATOM 899 C C . GLN A 1 112 ? -3.445 7.850 3.335 1.00 94.12 112 GLN A C 1
ATOM 901 O O . GLN A 1 112 ? -2.684 7.864 2.365 1.00 94.12 112 GLN A O 1
ATOM 906 N N . LEU A 1 113 ? -4.453 8.720 3.461 1.00 94.62 113 LEU A N 1
ATOM 907 C CA . LEU A 1 113 ? -4.707 9.784 2.490 1.00 94.62 113 LEU A CA 1
ATOM 908 C C . LEU A 1 113 ? -3.554 10.798 2.451 1.00 94.62 113 LEU A C 1
ATOM 910 O O . LEU A 1 113 ? -3.132 11.208 1.372 1.00 94.62 113 LEU A O 1
ATOM 914 N N . PHE A 1 114 ? -3.013 11.168 3.612 1.00 94.88 114 PHE A N 1
ATOM 915 C CA . PHE A 1 114 ? -1.855 12.053 3.707 1.00 94.88 114 PHE A CA 1
ATOM 916 C C . PHE A 1 114 ? -0.628 11.459 3.000 1.00 94.88 114 PHE A C 1
ATOM 918 O O . PHE A 1 114 ? -0.037 12.122 2.149 1.00 94.88 114 PHE A O 1
ATOM 925 N N . PHE A 1 115 ? -0.295 10.189 3.258 1.00 92.75 115 PHE A N 1
ATOM 926 C CA . PHE A 1 115 ? 0.793 9.489 2.566 1.00 92.75 115 PHE A CA 1
ATOM 927 C C . PHE A 1 115 ? 0.570 9.424 1.053 1.00 92.75 115 PHE A C 1
ATOM 929 O O . PHE A 1 115 ? 1.506 9.657 0.288 1.00 92.75 115 PHE A O 1
ATOM 936 N N . PHE A 1 116 ? -0.663 9.167 0.611 1.00 94.19 116 PHE A N 1
ATOM 937 C CA . PHE A 1 116 ? -1.013 9.180 -0.807 1.00 94.19 116 PHE A CA 1
ATOM 938 C C . PHE A 1 116 ? -0.730 10.543 -1.459 1.00 94.19 116 PHE A C 1
ATOM 940 O O . PHE A 1 116 ? -0.100 10.602 -2.517 1.00 94.19 116 PHE A O 1
ATOM 947 N N . VAL A 1 117 ? -1.120 11.642 -0.805 1.00 95.38 117 VAL A N 1
ATOM 948 C CA . VAL A 1 117 ? -0.835 13.004 -1.281 1.00 95.38 117 VAL A CA 1
ATOM 949 C C . VAL A 1 117 ? 0.669 13.287 -1.286 1.00 95.38 117 VAL A C 1
ATOM 951 O O . VAL A 1 117 ? 1.182 13.793 -2.283 1.00 95.38 117 VAL A O 1
ATOM 954 N N . CYS A 1 118 ? 1.400 12.920 -0.228 1.00 94.81 118 CYS A N 1
ATOM 955 C CA . CYS A 1 118 ? 2.853 13.097 -0.159 1.00 94.81 118 CYS A CA 1
ATOM 956 C C . CYS A 1 118 ? 3.582 12.368 -1.293 1.00 94.81 118 CYS A C 1
ATOM 958 O O . CYS A 1 118 ? 4.456 12.955 -1.927 1.00 94.81 118 CYS A O 1
ATOM 960 N N . ILE A 1 119 ? 3.207 11.118 -1.584 1.00 92.94 119 ILE A N 1
ATOM 961 C CA . ILE A 1 119 ? 3.786 10.342 -2.690 1.00 92.94 119 ILE A CA 1
ATOM 962 C C . ILE A 1 119 ? 3.441 10.984 -4.040 1.00 92.94 119 ILE A C 1
ATOM 964 O O . ILE A 1 119 ? 4.308 11.080 -4.909 1.00 92.94 119 ILE A O 1
ATOM 968 N N . GLY A 1 120 ? 2.207 11.470 -4.210 1.00 93.81 120 GLY A N 1
ATOM 969 C CA . GLY A 1 120 ? 1.790 12.182 -5.420 1.00 93.81 120 GLY A CA 1
ATOM 970 C C . GLY A 1 120 ? 2.603 13.456 -5.668 1.00 93.81 120 GLY A C 1
ATOM 971 O O . GLY A 1 120 ? 3.103 13.664 -6.774 1.00 93.81 120 GLY A O 1
ATOM 972 N N . ILE A 1 121 ? 2.799 14.275 -4.630 1.00 95.94 121 ILE A N 1
ATOM 973 C CA . ILE A 1 121 ? 3.628 15.489 -4.698 1.00 95.94 121 ILE A CA 1
ATOM 974 C C . ILE A 1 121 ? 5.092 15.128 -4.968 1.00 95.94 121 ILE A C 1
ATOM 976 O O . ILE A 1 121 ? 5.723 15.748 -5.823 1.00 95.94 121 ILE A O 1
ATOM 980 N N . LEU A 1 122 ? 5.628 14.111 -4.287 1.00 93.62 122 LEU A N 1
ATOM 981 C CA . LEU A 1 122 ? 7.000 13.650 -4.490 1.00 93.62 122 LEU A CA 1
ATOM 982 C C . LEU A 1 122 ? 7.231 13.222 -5.942 1.00 93.62 122 LEU A C 1
ATOM 984 O O . LEU A 1 122 ? 8.196 13.663 -6.564 1.00 93.62 122 LEU A O 1
ATOM 988 N N . TYR A 1 123 ? 6.332 12.410 -6.505 1.00 93.81 123 TYR A N 1
ATOM 989 C CA . TYR A 1 123 ? 6.424 12.007 -7.905 1.00 93.81 123 TYR A CA 1
ATOM 990 C C . TYR A 1 123 ? 6.343 13.208 -8.849 1.00 93.81 123 TYR A C 1
ATOM 992 O O . TYR A 1 123 ? 7.173 13.328 -9.748 1.00 93.81 123 TYR A O 1
ATOM 1000 N N . TYR A 1 124 ? 5.405 14.128 -8.609 1.00 94.62 124 TYR A N 1
ATOM 1001 C CA . TYR A 1 124 ? 5.284 15.351 -9.398 1.00 94.62 124 TYR A CA 1
ATOM 1002 C C . TYR A 1 124 ? 6.587 16.168 -9.391 1.00 94.62 124 TYR A C 1
ATOM 1004 O O . TYR A 1 124 ? 7.054 16.594 -10.445 1.00 94.62 124 TYR A O 1
ATOM 1012 N N . MET A 1 125 ? 7.228 16.335 -8.230 1.00 94.94 125 MET A N 1
ATOM 1013 C CA . MET A 1 125 ? 8.518 17.029 -8.129 1.00 94.94 125 MET A CA 1
ATOM 1014 C C . MET A 1 125 ? 9.636 16.300 -8.886 1.00 94.94 125 MET A C 1
ATOM 1016 O O . MET A 1 125 ? 10.404 16.944 -9.605 1.00 94.94 125 MET A O 1
ATOM 1020 N N . LEU A 1 126 ? 9.720 14.971 -8.760 1.00 93.56 126 LEU A N 1
ATOM 1021 C CA . LEU A 1 126 ? 10.712 14.155 -9.471 1.00 93.56 126 LEU A CA 1
ATOM 1022 C C . LEU A 1 126 ? 10.524 14.226 -10.993 1.00 93.56 126 LEU A C 1
ATOM 1024 O O . LEU A 1 126 ? 11.504 14.272 -11.740 1.00 93.56 126 LEU A O 1
ATOM 1028 N N . GLU A 1 127 ? 9.279 14.262 -11.460 1.00 93.56 127 GLU A N 1
ATOM 1029 C CA . GLU A 1 127 ? 8.953 14.414 -12.874 1.00 93.56 127 GLU A CA 1
ATOM 1030 C C . GLU A 1 127 ? 9.351 15.803 -13.396 1.00 93.56 127 GLU A C 1
ATOM 1032 O O . GLU A 1 127 ? 10.105 15.892 -14.365 1.00 93.56 127 GLU A O 1
ATOM 1037 N N . GLN A 1 128 ? 8.939 16.882 -12.719 1.00 93.88 128 GLN A N 1
ATOM 1038 C CA . GLN A 1 128 ? 9.259 18.260 -13.126 1.00 93.88 128 GLN A CA 1
ATOM 1039 C C . GLN A 1 128 ? 10.767 18.533 -13.153 1.00 93.88 128 GLN A C 1
ATOM 1041 O O . GLN A 1 128 ? 11.275 19.237 -14.027 1.00 93.88 128 GLN A O 1
ATOM 1046 N N . GLN A 1 129 ? 11.512 17.942 -12.219 1.00 93.75 129 GLN A N 1
ATOM 1047 C CA . GLN A 1 129 ? 12.965 18.074 -12.169 1.00 93.75 129 GLN A CA 1
ATOM 1048 C C . GLN A 1 129 ? 13.700 17.068 -13.072 1.00 93.75 129 GLN A C 1
ATOM 1050 O O . GLN A 1 129 ? 14.932 17.022 -13.049 1.00 93.75 129 GLN A O 1
ATOM 1055 N N . ASN A 1 130 ? 12.996 16.300 -13.913 1.00 92.81 130 ASN A N 1
ATOM 1056 C CA . ASN A 1 130 ? 13.558 15.306 -14.835 1.00 92.81 130 ASN A CA 1
ATOM 1057 C C . ASN A 1 130 ? 14.455 14.259 -14.137 1.00 92.81 130 ASN A C 1
ATOM 1059 O O . ASN A 1 130 ? 15.531 13.926 -14.645 1.00 92.81 130 ASN A O 1
ATOM 1063 N N . TYR A 1 131 ? 14.048 13.782 -12.955 1.00 93.50 131 TYR A N 1
ATOM 1064 C CA . TYR A 1 131 ? 14.654 12.617 -12.292 1.00 93.50 131 TYR A CA 1
ATOM 1065 C C . TYR A 1 131 ? 14.155 11.307 -12.907 1.00 93.50 131 TYR A C 1
ATOM 1067 O O . TYR A 1 131 ? 14.891 10.325 -12.970 1.00 93.50 131 TYR A O 1
ATOM 1075 N N . VAL A 1 132 ? 12.908 11.281 -13.378 1.00 92.75 132 VAL A N 1
ATOM 1076 C CA . VAL A 1 132 ? 12.300 10.103 -14.006 1.00 92.75 132 VAL A CA 1
ATOM 1077 C C . VAL A 1 132 ? 12.592 10.131 -15.506 1.00 92.75 132 VAL A C 1
ATOM 1079 O O . VAL A 1 132 ? 12.119 11.020 -16.205 1.00 92.75 132 VAL A O 1
ATOM 1082 N N . ALA A 1 133 ? 13.355 9.157 -16.008 1.00 90.62 133 ALA A N 1
ATOM 1083 C CA . ALA A 1 133 ? 13.667 9.047 -17.436 1.00 90.62 133 ALA A CA 1
ATOM 1084 C C . ALA A 1 133 ? 12.550 8.305 -18.193 1.00 90.62 133 ALA A C 1
ATOM 1086 O O . ALA A 1 133 ? 12.099 8.744 -19.250 1.00 90.62 133 ALA A O 1
ATOM 1087 N N . ALA A 1 134 ? 12.029 7.215 -17.618 1.00 92.44 134 ALA A N 1
ATOM 1088 C CA . ALA A 1 134 ? 10.951 6.413 -18.202 1.00 92.44 134 ALA A CA 1
ATOM 1089 C C . ALA A 1 134 ? 9.549 6.917 -17.811 1.00 92.44 134 ALA A C 1
ATOM 1091 O O . ALA A 1 134 ? 8.725 6.155 -17.296 1.00 92.44 134 ALA A O 1
ATOM 1092 N N . ILE A 1 135 ? 9.246 8.195 -18.064 1.00 91.94 135 ILE A N 1
ATOM 1093 C CA . ILE A 1 135 ? 7.951 8.809 -17.699 1.00 91.94 135 ILE A CA 1
ATOM 1094 C C . ILE A 1 135 ? 6.769 8.009 -18.273 1.00 91.94 135 ILE A C 1
ATOM 1096 O O . ILE A 1 135 ? 5.788 7.762 -17.575 1.00 91.94 135 ILE A O 1
ATOM 1100 N N . ALA A 1 136 ? 6.896 7.525 -19.513 1.00 91.56 136 ALA A N 1
ATOM 1101 C CA . ALA A 1 136 ? 5.870 6.736 -20.197 1.00 91.56 136 ALA A CA 1
ATOM 1102 C C . ALA A 1 136 ? 5.526 5.404 -19.501 1.00 91.56 136 ALA A C 1
ATOM 1104 O O . ALA A 1 136 ? 4.442 4.874 -19.720 1.00 91.56 136 ALA A O 1
ATOM 1105 N N . VAL A 1 137 ? 6.423 4.871 -18.664 1.00 91.88 137 VAL A N 1
ATOM 1106 C CA . VAL A 1 137 ? 6.202 3.633 -17.898 1.00 91.88 137 VAL A CA 1
ATOM 1107 C C . VAL A 1 137 ? 5.691 3.955 -16.496 1.00 91.88 137 VAL A C 1
ATOM 1109 O O . VAL A 1 137 ? 4.695 3.385 -16.053 1.00 91.88 137 VAL A O 1
ATOM 1112 N N . PHE A 1 138 ? 6.338 4.896 -15.802 1.00 92.31 138 PHE A N 1
ATOM 1113 C CA . PHE A 1 138 ? 5.978 5.230 -14.423 1.00 92.31 138 PHE A CA 1
ATOM 1114 C C . PHE A 1 138 ? 4.612 5.902 -14.311 1.00 92.31 138 PHE A C 1
ATOM 1116 O O . PHE A 1 138 ? 3.858 5.572 -13.400 1.00 92.31 138 PHE A O 1
ATOM 1123 N N . ARG A 1 139 ? 4.259 6.800 -15.237 1.00 93.00 139 ARG A N 1
ATOM 1124 C CA . ARG A 1 139 ? 2.999 7.549 -15.172 1.00 93.00 139 ARG A CA 1
ATOM 1125 C C . ARG A 1 139 ? 1.761 6.636 -15.190 1.00 93.00 139 ARG A C 1
ATOM 1127 O O . ARG A 1 139 ? 0.973 6.728 -14.251 1.00 93.00 139 ARG A O 1
ATOM 1134 N N . PRO A 1 140 ? 1.561 5.736 -16.177 1.00 95.50 140 PRO A N 1
ATOM 1135 C CA . PRO A 1 140 ? 0.400 4.846 -16.162 1.00 95.50 140 PRO A CA 1
ATOM 1136 C C . PRO A 1 140 ? 0.419 3.876 -14.974 1.00 95.50 140 PRO A C 1
ATOM 1138 O O . PRO A 1 140 ? -0.634 3.627 -14.391 1.00 95.50 140 PRO A O 1
ATOM 1141 N N . ALA A 1 141 ? 1.593 3.375 -14.572 1.00 92.88 141 ALA A N 1
ATOM 1142 C CA . ALA A 1 141 ? 1.710 2.480 -13.423 1.00 92.88 141 ALA A CA 1
ATOM 1143 C C . ALA A 1 141 ? 1.278 3.168 -12.117 1.00 92.88 141 ALA A C 1
ATOM 1145 O O . ALA A 1 141 ? 0.445 2.639 -11.383 1.00 92.88 141 ALA A O 1
ATOM 1146 N N . LEU A 1 142 ? 1.784 4.374 -11.848 1.00 92.88 142 LEU A N 1
ATOM 1147 C CA . LEU A 1 142 ? 1.434 5.139 -10.651 1.00 92.88 142 LEU A CA 1
ATOM 1148 C C . LEU A 1 142 ? -0.022 5.596 -10.653 1.00 92.88 142 LEU A C 1
ATOM 1150 O O . LEU A 1 142 ? -0.656 5.562 -9.603 1.00 92.88 142 LEU A O 1
ATOM 1154 N N . ILE A 1 143 ? -0.578 5.972 -11.810 1.00 94.38 143 ILE A N 1
ATOM 1155 C CA . ILE A 1 143 ? -2.009 6.286 -11.925 1.00 94.38 143 ILE A CA 1
ATOM 1156 C C . ILE A 1 143 ? -2.847 5.049 -11.590 1.00 94.38 143 ILE A C 1
ATOM 1158 O O . ILE A 1 143 ? -3.788 5.151 -10.808 1.00 94.38 143 ILE A O 1
ATOM 1162 N N . PHE A 1 144 ? -2.494 3.879 -12.127 1.00 95.75 144 PHE A N 1
ATOM 1163 C CA . PHE A 1 144 ? -3.202 2.634 -11.836 1.00 95.75 144 PHE A CA 1
ATOM 1164 C C . PHE A 1 144 ? -3.160 2.293 -10.341 1.00 95.75 144 PHE A C 1
ATOM 1166 O O . PHE A 1 144 ? -4.211 2.137 -9.717 1.00 95.75 144 PHE A O 1
ATOM 1173 N N . PHE A 1 145 ? -1.966 2.254 -9.740 1.00 94.19 145 PHE A N 1
ATOM 1174 C CA . PHE A 1 145 ? -1.820 1.991 -8.306 1.00 94.19 145 PHE A CA 1
ATOM 1175 C C . PHE A 1 145 ? -2.503 3.058 -7.449 1.00 94.19 145 PHE A C 1
ATOM 1177 O O . PHE A 1 145 ? -3.115 2.733 -6.433 1.00 94.19 145 PHE A O 1
ATOM 1184 N N . GLY A 1 146 ? -2.457 4.318 -7.880 1.00 95.00 146 GLY A N 1
ATOM 1185 C CA . GLY A 1 146 ? -3.110 5.425 -7.199 1.00 95.00 146 GLY A CA 1
ATOM 1186 C C . GLY A 1 146 ? -4.631 5.312 -7.207 1.00 95.00 146 GLY A C 1
ATOM 1187 O O . GLY A 1 146 ? -5.249 5.480 -6.159 1.00 95.00 146 GLY A O 1
ATOM 1188 N N . ILE A 1 147 ? -5.236 4.956 -8.344 1.00 96.44 147 ILE A N 1
ATOM 1189 C CA . ILE A 1 147 ? -6.683 4.715 -8.451 1.00 96.44 147 ILE A CA 1
ATOM 1190 C C . ILE A 1 147 ? -7.091 3.529 -7.574 1.00 96.44 147 ILE A C 1
ATOM 1192 O O . ILE A 1 147 ? -8.052 3.638 -6.816 1.00 96.44 147 ILE A O 1
ATOM 1196 N N . VAL A 1 148 ? -6.354 2.416 -7.633 1.00 96.50 148 VAL A N 1
ATOM 1197 C CA . VAL A 1 148 ? -6.632 1.225 -6.813 1.00 96.50 148 VAL A CA 1
ATOM 1198 C C . VAL A 1 148 ? -6.551 1.554 -5.318 1.00 96.50 148 VAL A C 1
ATOM 1200 O O . VAL A 1 148 ? -7.450 1.190 -4.557 1.00 96.50 148 VAL A O 1
ATOM 1203 N N . ASN A 1 149 ? -5.528 2.302 -4.897 1.00 95.19 149 ASN A N 1
ATOM 1204 C CA . ASN A 1 149 ? -5.385 2.746 -3.511 1.00 95.19 149 ASN A CA 1
ATOM 1205 C C . ASN A 1 149 ? -6.526 3.684 -3.086 1.00 95.19 149 ASN A C 1
ATOM 1207 O O . ASN A 1 149 ? -7.107 3.515 -2.017 1.00 95.19 149 ASN A O 1
ATOM 1211 N N . LEU A 1 150 ? -6.891 4.641 -3.940 1.00 95.69 150 LEU A N 1
ATOM 1212 C CA . LEU A 1 150 ? -7.972 5.592 -3.690 1.00 95.69 150 LEU A CA 1
ATOM 1213 C C . LEU A 1 150 ? -9.332 4.887 -3.568 1.00 95.69 150 LEU A C 1
ATOM 1215 O O . LEU A 1 150 ? -10.080 5.180 -2.636 1.00 95.69 150 LEU A O 1
ATOM 1219 N N . ILE A 1 151 ? -9.626 3.908 -4.431 1.00 96.38 151 ILE A N 1
ATOM 1220 C CA . ILE A 1 151 ? -10.808 3.040 -4.297 1.00 96.38 151 ILE A CA 1
ATOM 1221 C C . ILE A 1 151 ? -10.781 2.322 -2.944 1.00 96.38 151 ILE A C 1
ATOM 1223 O O . ILE A 1 151 ? -11.791 2.318 -2.242 1.00 96.38 151 ILE A O 1
ATOM 1227 N N . GLY A 1 152 ? -9.628 1.779 -2.541 1.00 95.81 152 GLY A N 1
ATOM 1228 C CA . GLY A 1 152 ? -9.444 1.171 -1.222 1.00 95.81 152 GLY A CA 1
ATOM 1229 C C . GLY A 1 152 ? -9.801 2.129 -0.080 1.00 95.81 152 GLY A C 1
ATOM 1230 O O . GLY A 1 152 ? -10.617 1.783 0.775 1.00 95.81 152 GLY A O 1
ATOM 1231 N N . ILE A 1 153 ? -9.261 3.351 -0.093 1.00 95.25 153 ILE A N 1
ATOM 1232 C CA . ILE A 1 153 ? -9.539 4.378 0.926 1.00 95.25 153 ILE A CA 1
ATOM 1233 C C . ILE A 1 153 ? -11.038 4.713 0.974 1.00 95.25 153 ILE A C 1
ATOM 1235 O O . ILE A 1 153 ? -11.621 4.737 2.060 1.00 95.25 153 ILE A O 1
ATOM 1239 N N . PHE A 1 154 ? -11.692 4.908 -0.176 1.00 95.75 154 PHE A N 1
ATOM 1240 C CA . PHE A 1 154 ? -13.134 5.171 -0.228 1.00 95.75 154 PHE A CA 1
ATOM 1241 C C . PHE A 1 154 ? -13.972 3.990 0.274 1.00 95.75 154 PHE A C 1
ATOM 1243 O O . PHE A 1 154 ? -14.933 4.196 1.020 1.00 95.75 154 PHE A O 1
ATOM 1250 N N . CYS A 1 155 ? -13.602 2.754 -0.078 1.00 95.56 155 CYS A N 1
ATOM 1251 C CA . CYS A 1 155 ? -14.243 1.556 0.457 1.00 95.56 155 CYS A CA 1
ATOM 1252 C C . CYS A 1 155 ? -14.138 1.517 1.982 1.00 95.56 155 CYS A C 1
ATOM 1254 O O . CYS A 1 155 ? -15.156 1.338 2.648 1.00 95.56 155 CYS A O 1
ATOM 1256 N N . ALA A 1 156 ? -12.953 1.742 2.551 1.00 95.19 156 ALA A N 1
ATOM 1257 C CA . ALA A 1 156 ? -12.814 1.765 4.001 1.00 95.19 156 ALA A CA 1
ATOM 1258 C C . ALA A 1 156 ? -13.606 2.905 4.642 1.00 95.19 156 ALA A C 1
ATOM 1260 O O . ALA A 1 156 ? -14.280 2.661 5.636 1.00 95.19 156 ALA A O 1
ATOM 1261 N N . LEU A 1 157 ? -13.617 4.105 4.058 1.00 95.12 157 LEU A N 1
ATOM 1262 C CA . LEU A 1 157 ? -14.405 5.226 4.572 1.00 95.12 157 LEU A CA 1
ATOM 1263 C C . LEU A 1 157 ? -15.901 4.872 4.667 1.00 95.12 157 LEU A C 1
ATOM 1265 O O . LEU A 1 157 ? -16.514 5.030 5.723 1.00 95.12 157 LEU A O 1
ATOM 1269 N N . ILE A 1 158 ? -16.475 4.312 3.597 1.00 94.88 158 ILE A N 1
ATOM 1270 C CA . ILE A 1 158 ? -17.867 3.826 3.584 1.00 94.88 158 ILE A CA 1
ATOM 1271 C C . ILE A 1 158 ? -18.055 2.676 4.583 1.00 94.88 158 ILE A C 1
ATOM 1273 O O . ILE A 1 158 ? -19.079 2.611 5.265 1.00 94.88 158 ILE A O 1
ATOM 1277 N N . GLY A 1 159 ? -17.079 1.772 4.683 1.00 94.06 159 GLY A N 1
ATOM 1278 C CA . GLY A 1 159 ? -17.083 0.649 5.617 1.00 94.06 159 GLY A CA 1
ATOM 1279 C C . GLY A 1 159 ? -17.129 1.086 7.077 1.00 94.06 159 GLY A C 1
ATOM 1280 O O . GLY A 1 159 ? -17.887 0.507 7.854 1.00 94.06 159 GLY A O 1
ATOM 1281 N N . VAL A 1 160 ? -16.383 2.136 7.428 1.00 94.12 160 VAL A N 1
ATOM 1282 C CA . VAL A 1 160 ? -16.398 2.739 8.763 1.00 94.12 160 VAL A CA 1
ATOM 1283 C C . VAL A 1 160 ? -17.731 3.435 9.023 1.00 94.12 160 VAL A C 1
ATOM 1285 O O . VAL A 1 160 ? -18.379 3.121 10.018 1.00 94.12 160 VAL A O 1
ATOM 1288 N N . PHE A 1 161 ? -18.202 4.297 8.114 1.00 94.19 161 PHE A N 1
ATOM 1289 C CA . PHE A 1 161 ? -19.470 5.016 8.306 1.00 94.19 161 PHE A CA 1
ATOM 1290 C C . PHE A 1 161 ? -20.692 4.097 8.395 1.00 94.19 161 PHE A C 1
ATOM 1292 O O . PHE A 1 161 ? -21.636 4.393 9.122 1.00 94.19 161 PHE A O 1
ATOM 1299 N N . ARG A 1 162 ? -20.698 2.987 7.649 1.00 93.62 162 ARG A N 1
ATOM 1300 C CA . ARG A 1 162 ? -21.811 2.024 7.646 1.00 93.62 162 ARG A CA 1
ATOM 1301 C C . ARG A 1 162 ? -21.624 0.872 8.632 1.00 93.62 162 ARG A C 1
ATOM 1303 O O . ARG A 1 162 ? -22.475 -0.015 8.655 1.00 93.62 162 ARG A O 1
ATOM 1310 N N . GLU A 1 163 ? -20.513 0.841 9.371 1.00 91.81 163 GLU A N 1
ATOM 1311 C CA . GLU A 1 163 ? -20.106 -0.287 10.222 1.00 91.81 163 GLU A CA 1
ATOM 1312 C C . GLU A 1 163 ? -20.201 -1.648 9.493 1.00 91.81 163 GLU A C 1
ATOM 1314 O O . GLU A 1 163 ? -20.631 -2.664 10.044 1.00 91.81 163 GLU A O 1
ATOM 1319 N N . LYS A 1 164 ? -19.825 -1.686 8.207 1.00 91.81 164 LYS A N 1
ATOM 1320 C CA . LYS A 1 164 ? -19.900 -2.894 7.371 1.00 91.81 164 LYS A CA 1
ATOM 1321 C C . LYS A 1 164 ? -18.516 -3.488 7.151 1.00 91.81 164 LYS A C 1
ATOM 1323 O O . LYS A 1 164 ? -17.704 -2.959 6.396 1.00 91.81 164 LYS A O 1
ATOM 1328 N N . ASN A 1 165 ? -18.305 -4.662 7.746 1.00 91.56 165 ASN A N 1
ATOM 1329 C CA . ASN A 1 165 ? -17.046 -5.403 7.700 1.00 91.56 165 ASN A CA 1
ATOM 1330 C C . ASN A 1 165 ? -16.540 -5.691 6.273 1.00 91.56 165 ASN A C 1
ATOM 1332 O O . ASN A 1 165 ? -15.345 -5.576 6.018 1.00 91.56 165 ASN A O 1
ATOM 1336 N N . ILE A 1 166 ? -17.444 -6.004 5.339 1.00 93.50 166 ILE A N 1
ATOM 1337 C CA . ILE A 1 166 ? -17.091 -6.391 3.964 1.00 93.50 166 ILE A CA 1
ATOM 1338 C C . ILE A 1 166 ? -16.251 -5.329 3.238 1.00 93.50 166 ILE A C 1
ATOM 1340 O O . ILE A 1 166 ? -15.280 -5.664 2.569 1.00 93.50 166 ILE A O 1
ATOM 1344 N N . PHE A 1 167 ? -16.569 -4.043 3.412 1.00 94.25 167 PHE A N 1
ATOM 1345 C CA . PHE A 1 167 ? -15.841 -2.960 2.748 1.00 94.25 167 PHE A CA 1
ATOM 1346 C C . PHE A 1 167 ? -14.445 -2.748 3.342 1.00 94.25 167 PHE A C 1
ATOM 1348 O O . PHE A 1 167 ? -13.506 -2.445 2.608 1.00 94.25 167 PHE A O 1
ATOM 1355 N N . LEU A 1 168 ? -14.297 -2.955 4.655 1.00 94.00 168 LEU A N 1
ATOM 1356 C CA . LEU A 1 168 ? -12.991 -2.928 5.315 1.00 94.00 168 LEU A CA 1
ATOM 1357 C C . LEU A 1 168 ? -12.120 -4.088 4.843 1.00 94.00 168 LEU A C 1
ATOM 1359 O O . LEU A 1 168 ? -10.953 -3.879 4.548 1.00 94.00 168 LEU A O 1
ATOM 1363 N N . GLN A 1 169 ? -12.687 -5.291 4.726 1.00 94.69 169 GLN A N 1
ATOM 1364 C CA . GLN A 1 169 ? -11.960 -6.460 4.226 1.00 94.69 169 GLN A CA 1
ATOM 1365 C C . GLN A 1 169 ? -11.454 -6.236 2.799 1.00 94.69 169 GLN A C 1
ATOM 1367 O O . GLN A 1 169 ? -10.282 -6.478 2.528 1.00 94.69 169 GLN A O 1
ATOM 1372 N N . ILE A 1 170 ? -12.289 -5.678 1.916 1.00 94.62 170 ILE A N 1
ATOM 1373 C CA . ILE A 1 170 ? -11.874 -5.307 0.555 1.00 94.62 170 ILE A CA 1
ATOM 1374 C C . ILE A 1 170 ? -10.695 -4.323 0.588 1.00 94.62 170 ILE A C 1
ATOM 1376 O O . ILE A 1 170 ? -9.698 -4.550 -0.097 1.00 94.62 170 ILE A O 1
ATOM 1380 N N . GLN A 1 171 ? -10.767 -3.262 1.401 1.00 95.50 171 GLN A N 1
ATOM 1381 C CA . GLN A 1 171 ? -9.659 -2.311 1.527 1.00 95.50 171 GLN A CA 1
ATOM 1382 C C . GLN A 1 171 ? -8.388 -2.970 2.077 1.00 95.50 171 GLN A C 1
ATOM 1384 O O . GLN A 1 171 ? -7.314 -2.724 1.533 1.00 95.50 171 GLN A O 1
ATOM 1389 N N . ILE A 1 172 ? -8.500 -3.812 3.108 1.00 95.19 172 ILE A N 1
ATOM 1390 C CA . ILE A 1 172 ? -7.367 -4.531 3.705 1.00 95.19 172 ILE A CA 1
ATOM 1391 C C . ILE A 1 172 ? -6.698 -5.411 2.648 1.00 95.19 172 ILE A C 1
ATOM 1393 O O . ILE A 1 172 ? -5.475 -5.374 2.515 1.00 95.19 172 ILE A O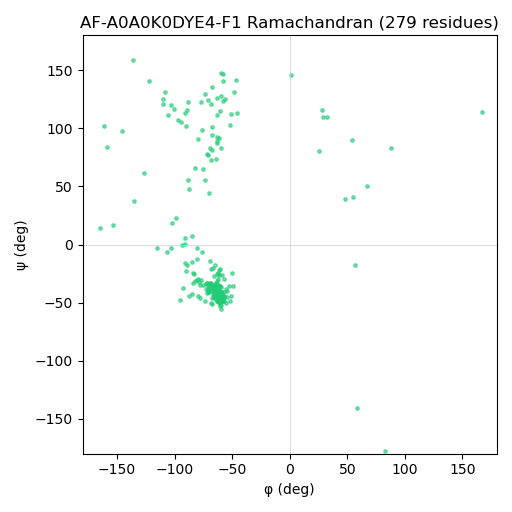 1
ATOM 1397 N N . THR A 1 173 ? -7.468 -6.170 1.864 1.00 96.06 173 THR A N 1
ATOM 1398 C CA . THR A 1 173 ? -6.928 -7.025 0.797 1.00 96.06 173 THR A CA 1
ATOM 1399 C C . THR A 1 173 ? -6.230 -6.203 -0.283 1.00 96.06 173 THR A C 1
ATOM 1401 O O . THR A 1 173 ? -5.100 -6.525 -0.648 1.00 96.06 173 THR A O 1
ATOM 1404 N N . ILE A 1 174 ? -6.860 -5.123 -0.758 1.00 95.44 174 ILE A N 1
ATOM 1405 C CA . ILE A 1 174 ? -6.270 -4.235 -1.770 1.00 95.44 174 ILE A CA 1
ATOM 1406 C C . ILE A 1 174 ? -4.962 -3.633 -1.253 1.00 95.44 174 ILE A C 1
ATOM 1408 O O . ILE A 1 174 ? -3.930 -3.743 -1.914 1.00 95.44 174 ILE A O 1
ATOM 1412 N N . LEU A 1 175 ? -4.986 -3.030 -0.062 1.00 95.31 175 LEU A N 1
ATOM 1413 C CA . LEU A 1 175 ? -3.824 -2.362 0.514 1.00 95.31 175 LEU A CA 1
ATOM 1414 C C . LEU A 1 175 ? -2.690 -3.354 0.784 1.00 95.31 175 LEU A C 1
ATOM 1416 O O . LEU A 1 175 ? -1.540 -3.066 0.471 1.00 95.31 175 LEU A O 1
ATOM 1420 N N . THR A 1 176 ? -3.006 -4.540 1.305 1.00 96.12 176 THR A N 1
ATOM 1421 C CA . THR A 1 176 ? -2.014 -5.602 1.519 1.00 96.12 176 THR A CA 1
ATOM 1422 C C . THR A 1 176 ? -1.374 -6.026 0.199 1.00 96.12 176 THR A C 1
ATOM 1424 O O . THR A 1 176 ? -0.153 -6.111 0.124 1.00 96.12 176 THR A O 1
ATOM 1427 N N . GLY A 1 177 ? -2.167 -6.215 -0.862 1.00 95.31 177 GLY A N 1
ATOM 1428 C CA . GLY A 1 177 ? -1.644 -6.533 -2.192 1.00 95.31 177 GLY A CA 1
ATOM 1429 C C . GLY A 1 177 ? -0.713 -5.448 -2.745 1.00 95.31 177 GLY A C 1
ATOM 1430 O O . GLY A 1 177 ? 0.343 -5.769 -3.287 1.00 95.31 177 GLY A O 1
ATOM 1431 N N . LEU A 1 178 ? -1.059 -4.168 -2.559 1.00 95.12 178 LEU A N 1
ATOM 1432 C CA . LEU A 1 178 ? -0.209 -3.036 -2.950 1.00 95.12 178 LEU A CA 1
ATOM 1433 C C . LEU A 1 178 ? 1.109 -2.995 -2.165 1.00 95.12 178 LEU A C 1
ATOM 1435 O O . LEU A 1 178 ? 2.164 -2.790 -2.763 1.00 95.12 178 LEU A O 1
ATOM 1439 N N . ILE A 1 179 ? 1.056 -3.218 -0.848 1.00 95.75 179 ILE A N 1
ATOM 1440 C CA . ILE A 1 179 ? 2.239 -3.286 0.025 1.00 95.75 179 ILE A CA 1
ATOM 1441 C C . ILE A 1 179 ? 3.162 -4.418 -0.435 1.00 95.75 179 ILE A C 1
ATOM 1443 O O . ILE A 1 179 ? 4.343 -4.186 -0.676 1.00 95.75 179 ILE A O 1
ATOM 1447 N N . THR A 1 180 ? 2.623 -5.624 -0.636 1.00 95.62 180 THR A N 1
ATOM 1448 C CA . THR A 1 180 ? 3.407 -6.774 -1.107 1.00 95.62 180 THR A CA 1
ATOM 1449 C C . THR A 1 180 ? 4.024 -6.515 -2.480 1.00 95.62 180 THR A C 1
ATOM 1451 O O . THR A 1 180 ? 5.180 -6.865 -2.711 1.00 95.62 180 THR A O 1
ATOM 1454 N N . PHE A 1 181 ? 3.295 -5.868 -3.393 1.00 93.88 181 PHE A N 1
ATOM 1455 C CA . PHE A 1 181 ? 3.840 -5.494 -4.697 1.00 93.88 181 PHE A CA 1
ATOM 1456 C C . PHE A 1 181 ? 5.001 -4.492 -4.574 1.00 93.88 181 PHE A C 1
ATOM 1458 O O . PHE A 1 181 ? 6.022 -4.645 -5.248 1.00 93.88 181 PHE A O 1
ATOM 1465 N N . ALA A 1 182 ? 4.878 -3.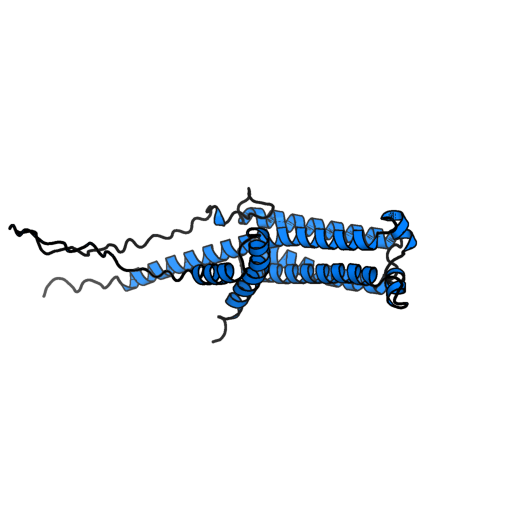498 -3.688 1.00 93.19 182 ALA A N 1
ATOM 1466 C CA . ALA A 1 182 ? 5.949 -2.547 -3.403 1.00 93.19 182 ALA A CA 1
ATOM 1467 C C . ALA A 1 182 ? 7.190 -3.236 -2.807 1.00 93.19 182 ALA A C 1
ATOM 1469 O O . ALA A 1 182 ? 8.306 -2.961 -3.249 1.00 93.19 182 ALA A O 1
ATOM 1470 N N . ASP A 1 183 ? 7.014 -4.183 -1.883 1.00 95.19 183 ASP A N 1
ATOM 1471 C CA . ASP A 1 183 ? 8.122 -4.964 -1.318 1.00 95.19 183 ASP A CA 1
ATOM 1472 C C . ASP A 1 183 ? 8.821 -5.837 -2.370 1.00 95.19 183 ASP A C 1
ATOM 1474 O O . ASP A 1 183 ? 10.050 -5.908 -2.394 1.00 95.19 183 ASP A O 1
ATOM 1478 N N . ILE A 1 184 ? 8.075 -6.456 -3.293 1.00 95.31 184 ILE A N 1
ATOM 1479 C CA . ILE A 1 184 ? 8.666 -7.198 -4.421 1.00 95.31 184 ILE A CA 1
ATOM 1480 C C . ILE A 1 184 ? 9.512 -6.262 -5.295 1.00 95.31 184 ILE A C 1
ATOM 1482 O O . ILE A 1 184 ? 10.612 -6.632 -5.712 1.00 95.31 184 ILE A O 1
ATOM 1486 N N . PHE A 1 185 ? 9.040 -5.039 -5.551 1.00 92.69 185 PHE A N 1
ATOM 1487 C CA . PHE A 1 185 ? 9.810 -4.047 -6.302 1.00 92.69 185 PHE A CA 1
ATOM 1488 C C . PHE A 1 185 ? 11.071 -3.600 -5.544 1.00 92.69 185 PHE A C 1
ATOM 1490 O O . PHE A 1 185 ? 12.135 -3.471 -6.151 1.00 92.69 185 PHE A O 1
ATOM 1497 N N . ALA A 1 186 ? 10.996 -3.431 -4.221 1.00 94.12 186 ALA A N 1
ATOM 1498 C CA . ALA A 1 186 ? 12.159 -3.128 -3.385 1.00 94.12 186 ALA A CA 1
ATOM 1499 C C . ALA A 1 186 ? 13.211 -4.251 -3.443 1.00 94.12 186 ALA A C 1
ATOM 1501 O O . ALA A 1 186 ? 14.395 -3.984 -3.666 1.00 94.12 186 ALA A O 1
ATOM 1502 N N . LEU A 1 187 ? 12.780 -5.513 -3.346 1.00 94.00 187 LEU A N 1
ATOM 1503 C CA . LEU A 1 187 ? 13.656 -6.677 -3.509 1.00 94.00 187 LEU A CA 1
ATOM 1504 C C . LEU A 1 187 ? 14.280 -6.732 -4.908 1.00 94.00 187 LEU A C 1
ATOM 1506 O O . LEU A 1 187 ? 15.462 -7.053 -5.048 1.00 94.00 187 LEU A O 1
ATOM 1510 N N . PHE A 1 188 ? 13.521 -6.376 -5.945 1.00 92.31 188 PHE A N 1
ATOM 1511 C CA . PHE A 1 188 ? 14.032 -6.300 -7.311 1.00 92.31 188 PHE A CA 1
ATOM 1512 C C . PHE A 1 188 ? 15.131 -5.236 -7.467 1.00 92.31 188 PHE A C 1
ATOM 1514 O O . PHE A 1 188 ? 16.142 -5.500 -8.120 1.00 92.31 188 PHE A O 1
ATOM 1521 N N . LEU A 1 189 ? 14.995 -4.070 -6.824 1.00 91.19 189 LEU A N 1
ATOM 1522 C CA . LEU A 1 189 ? 16.049 -3.045 -6.803 1.00 91.19 189 LEU A CA 1
ATOM 1523 C C . LEU A 1 189 ? 17.334 -3.557 -6.139 1.00 91.19 189 LEU A C 1
ATOM 1525 O O . LEU A 1 189 ? 18.424 -3.377 -6.688 1.00 91.19 189 LEU A O 1
ATOM 1529 N N . ILE A 1 190 ? 17.210 -4.247 -5.001 1.00 92.06 190 ILE A N 1
ATOM 1530 C CA . ILE A 1 190 ? 18.351 -4.877 -4.319 1.00 92.06 190 ILE A CA 1
ATOM 1531 C C . ILE A 1 190 ? 19.005 -5.920 -5.234 1.00 92.06 190 ILE A C 1
ATOM 1533 O O . ILE A 1 190 ? 20.230 -5.974 -5.338 1.00 92.06 190 ILE A O 1
ATOM 1537 N N . PHE A 1 191 ? 18.210 -6.716 -5.950 1.00 90.31 191 PHE A N 1
ATOM 1538 C CA . PHE A 1 191 ? 18.715 -7.741 -6.861 1.00 90.31 191 PHE A CA 1
ATOM 1539 C C . PHE A 1 191 ? 19.473 -7.159 -8.065 1.00 90.31 191 PHE A C 1
ATOM 1541 O O . PHE A 1 191 ? 20.554 -7.648 -8.404 1.00 90.31 191 PHE A O 1
ATOM 1548 N N . ILE A 1 192 ? 18.955 -6.085 -8.678 1.00 88.75 192 ILE A N 1
ATOM 1549 C CA . ILE A 1 192 ? 19.653 -5.343 -9.744 1.00 88.75 192 ILE A CA 1
ATOM 1550 C C . ILE A 1 192 ? 21.039 -4.914 -9.259 1.00 88.75 192 ILE A C 1
ATOM 1552 O O . ILE A 1 192 ? 22.038 -5.086 -9.962 1.00 88.75 192 ILE A O 1
ATOM 1556 N N . MET A 1 193 ? 21.108 -4.394 -8.039 1.00 86.44 193 MET A N 1
ATOM 1557 C CA . MET A 1 193 ? 22.354 -3.917 -7.457 1.00 86.44 193 MET A CA 1
ATOM 1558 C C . MET A 1 193 ? 23.317 -5.051 -7.094 1.00 86.44 193 MET A C 1
ATOM 1560 O O . MET A 1 193 ? 24.514 -4.934 -7.350 1.00 86.44 193 MET A O 1
ATOM 1564 N N . ALA A 1 194 ? 22.806 -6.159 -6.551 1.00 88.12 194 ALA A N 1
ATOM 1565 C CA . ALA A 1 194 ? 23.602 -7.327 -6.179 1.00 88.12 194 ALA A CA 1
ATOM 1566 C C . ALA A 1 194 ? 24.267 -7.999 -7.394 1.00 88.12 194 ALA A C 1
ATOM 1568 O O . ALA A 1 194 ? 25.400 -8.474 -7.298 1.00 88.12 194 ALA A O 1
ATOM 1569 N N . ILE A 1 195 ? 23.594 -8.018 -8.551 1.00 87.25 195 ILE A N 1
ATOM 1570 C CA . ILE A 1 195 ? 24.203 -8.462 -9.816 1.00 87.25 195 ILE A CA 1
ATOM 1571 C C . ILE A 1 195 ? 25.221 -7.427 -10.319 1.00 87.25 195 ILE A C 1
ATOM 1573 O O . ILE A 1 195 ? 26.297 -7.795 -10.807 1.00 87.25 195 ILE A O 1
ATOM 1577 N N . GLY A 1 196 ? 24.882 -6.141 -10.209 1.00 80.38 196 GLY A N 1
ATOM 1578 C CA . GLY A 1 196 ? 25.755 -5.027 -10.561 1.00 80.38 196 GLY A CA 1
ATOM 1579 C C . GLY A 1 196 ? 26.227 -5.060 -12.018 1.00 80.38 196 GLY A C 1
ATOM 1580 O O . GLY A 1 196 ? 25.485 -5.407 -12.938 1.00 80.38 196 GLY A O 1
ATOM 1581 N N . THR A 1 197 ? 27.497 -4.707 -12.230 1.00 76.81 197 THR A N 1
ATOM 1582 C CA . THR A 1 197 ? 28.128 -4.581 -13.558 1.00 76.81 197 THR A CA 1
ATOM 1583 C C . THR A 1 197 ? 28.477 -5.912 -14.221 1.00 76.81 197 THR A C 1
ATOM 1585 O O . THR A 1 197 ? 28.861 -5.926 -15.390 1.00 76.81 197 THR A O 1
ATOM 1588 N N . ARG A 1 198 ? 28.324 -7.045 -13.518 1.00 84.75 198 ARG A N 1
ATOM 1589 C CA . ARG A 1 198 ? 28.614 -8.376 -14.082 1.00 84.75 198 ARG A CA 1
ATOM 1590 C C . ARG A 1 198 ? 27.719 -8.702 -15.275 1.00 84.75 198 ARG A C 1
ATOM 1592 O O . ARG A 1 198 ? 28.138 -9.431 -16.169 1.00 84.75 198 ARG A O 1
ATOM 1599 N N . SER A 1 199 ? 26.504 -8.153 -15.297 1.00 83.94 199 SER A N 1
ATOM 1600 C CA . SER A 1 199 ? 25.585 -8.280 -16.421 1.00 83.94 199 SER A CA 1
ATOM 1601 C C . SER A 1 199 ? 25.422 -6.945 -17.141 1.00 83.94 199 SER A C 1
ATOM 1603 O O . SER A 1 199 ? 24.927 -5.977 -16.563 1.00 83.94 199 SER A O 1
ATOM 1605 N N . LYS A 1 200 ? 25.761 -6.920 -18.440 1.00 82.88 200 LYS A N 1
ATOM 1606 C CA . LYS A 1 200 ? 25.547 -5.755 -19.319 1.00 82.88 200 LYS A CA 1
ATOM 1607 C C . LYS A 1 200 ? 24.081 -5.320 -19.365 1.00 82.88 200 LYS A C 1
ATOM 1609 O O . LYS A 1 200 ? 23.799 -4.149 -19.594 1.00 82.88 200 LYS A O 1
ATOM 1614 N N . THR A 1 201 ? 23.142 -6.255 -19.194 1.00 83.06 201 THR A N 1
ATOM 1615 C CA . THR A 1 201 ? 21.714 -5.922 -19.191 1.00 83.06 201 THR A CA 1
ATOM 1616 C C . THR A 1 201 ? 21.342 -5.211 -17.898 1.00 83.06 201 THR A C 1
ATOM 1618 O O . THR A 1 201 ? 20.749 -4.139 -17.958 1.00 83.06 201 THR A O 1
ATOM 1621 N N . THR A 1 202 ? 21.752 -5.748 -16.748 1.00 83.56 202 THR A N 1
ATOM 1622 C CA . THR A 1 202 ? 21.406 -5.216 -15.425 1.00 83.56 202 THR A CA 1
ATOM 1623 C C . THR A 1 202 ? 21.997 -3.832 -15.178 1.00 83.56 202 THR A C 1
ATOM 1625 O O . THR A 1 202 ? 21.299 -2.967 -14.653 1.00 83.56 202 THR A O 1
ATOM 1628 N N . SER A 1 203 ? 23.228 -3.578 -15.634 1.00 83.75 203 SER A N 1
ATOM 1629 C CA . SER A 1 203 ? 23.876 -2.269 -15.477 1.00 83.75 203 SER A CA 1
ATOM 1630 C C . SER A 1 203 ? 23.153 -1.131 -16.208 1.00 83.75 203 SER A C 1
ATOM 1632 O O . SER A 1 203 ? 23.277 0.023 -15.815 1.00 83.75 203 SER A O 1
ATOM 1634 N N . LEU A 1 204 ? 22.393 -1.436 -17.265 1.00 87.25 204 LEU A N 1
ATOM 1635 C CA . LEU A 1 204 ? 21.668 -0.437 -18.057 1.00 87.25 204 LEU A CA 1
ATOM 1636 C C . LEU A 1 204 ? 20.240 -0.180 -17.558 1.00 87.25 204 LEU A C 1
ATOM 1638 O O . LEU A 1 204 ? 19.633 0.809 -17.964 1.00 87.25 204 LEU A O 1
ATOM 1642 N N . ILE A 1 205 ? 19.679 -1.052 -16.712 1.00 88.75 205 ILE A N 1
ATOM 1643 C CA . ILE A 1 205 ? 18.283 -0.933 -16.258 1.00 88.75 205 ILE A CA 1
ATOM 1644 C C . ILE A 1 205 ? 18.047 0.374 -15.485 1.00 88.75 205 ILE A C 1
ATOM 1646 O O . ILE A 1 205 ? 17.121 1.096 -15.864 1.00 88.75 205 ILE A O 1
ATOM 1650 N N . PRO A 1 206 ? 18.861 0.743 -14.471 1.00 88.31 206 PRO A N 1
ATOM 1651 C CA . PRO A 1 206 ? 18.635 1.975 -13.717 1.00 88.31 206 PRO A CA 1
ATOM 1652 C C . PRO A 1 206 ? 18.644 3.218 -14.610 1.00 88.31 206 PRO A C 1
ATOM 1654 O O . PRO A 1 206 ? 17.726 4.024 -14.525 1.00 88.31 206 PRO A O 1
ATOM 1657 N N . GLY A 1 207 ? 19.606 3.310 -15.538 1.00 88.38 207 GLY A N 1
ATOM 1658 C CA . GLY A 1 207 ? 19.724 4.434 -16.475 1.00 88.38 207 GLY A CA 1
ATOM 1659 C C . GLY A 1 207 ? 18.585 4.551 -17.486 1.00 88.38 207 GLY A C 1
ATOM 1660 O O . GLY A 1 207 ? 18.352 5.629 -18.024 1.00 88.38 207 GLY A O 1
ATOM 1661 N N . LYS A 1 208 ? 17.838 3.468 -17.732 1.00 90.06 208 LYS A N 1
ATOM 1662 C CA . LYS A 1 208 ? 16.610 3.531 -18.536 1.00 90.06 208 LYS A CA 1
ATOM 1663 C C . LYS A 1 208 ? 15.413 4.033 -17.737 1.00 90.06 208 LYS A C 1
ATOM 1665 O O . LYS A 1 208 ? 14.513 4.620 -18.324 1.00 90.06 208 LYS A O 1
ATOM 1670 N N . LEU A 1 209 ? 15.375 3.774 -16.432 1.00 91.19 209 LEU A N 1
ATOM 1671 C CA . LEU A 1 209 ? 14.238 4.112 -15.576 1.00 91.19 209 LEU A CA 1
ATOM 1672 C C . LEU A 1 209 ? 14.346 5.534 -15.023 1.00 91.19 209 LEU A C 1
ATOM 1674 O O . LEU A 1 209 ? 13.368 6.287 -15.045 1.00 91.19 209 LEU A O 1
ATOM 1678 N N . VAL A 1 210 ? 15.534 5.908 -14.560 1.00 92.69 210 VAL A N 1
ATOM 1679 C CA . VAL A 1 210 ? 15.795 7.164 -13.859 1.00 92.69 210 VAL A CA 1
ATOM 1680 C C . VAL A 1 210 ? 17.074 7.830 -14.355 1.00 92.69 210 VAL A C 1
ATOM 1682 O O . VAL A 1 210 ? 17.958 7.189 -14.920 1.00 92.69 210 VAL A O 1
ATOM 1685 N N . ASN A 1 211 ? 17.179 9.134 -14.123 1.00 93.69 211 ASN A N 1
ATOM 1686 C CA . ASN A 1 211 ? 18.393 9.895 -14.370 1.00 93.69 211 ASN A CA 1
ATOM 1687 C C . ASN A 1 211 ? 19.413 9.610 -13.255 1.00 93.69 211 ASN A C 1
ATOM 1689 O O . ASN A 1 211 ? 19.325 10.180 -12.166 1.00 93.69 211 ASN A O 1
ATOM 1693 N N . VAL A 1 212 ? 20.354 8.706 -13.536 1.00 92.00 212 VAL A N 1
ATOM 1694 C CA . VAL A 1 212 ? 21.351 8.222 -12.567 1.00 92.00 212 VAL A CA 1
ATOM 1695 C C . VAL A 1 212 ? 22.166 9.371 -11.984 1.00 92.00 212 VAL A C 1
ATOM 1697 O O . VAL A 1 212 ? 22.275 9.445 -10.766 1.00 92.00 212 VAL A O 1
ATOM 1700 N N . ASP A 1 213 ? 22.635 10.305 -12.816 1.00 92.94 213 ASP A N 1
ATOM 1701 C CA . ASP A 1 213 ? 23.480 11.421 -12.372 1.00 92.94 213 ASP A CA 1
ATOM 1702 C C . ASP A 1 213 ? 22.759 12.288 -11.331 1.00 92.94 213 ASP A C 1
ATOM 1704 O O . ASP A 1 213 ? 23.324 12.669 -10.308 1.00 92.94 213 ASP A O 1
ATOM 1708 N N . LYS A 1 214 ? 21.467 12.563 -11.546 1.00 93.44 214 LYS A N 1
ATOM 1709 C CA . LYS A 1 214 ? 20.667 13.348 -10.594 1.00 93.44 214 LYS A CA 1
ATOM 1710 C C . LYS A 1 214 ? 20.396 12.598 -9.298 1.00 93.44 214 LYS A C 1
ATOM 1712 O O . LYS A 1 214 ? 20.458 13.196 -8.225 1.00 93.44 214 LYS A O 1
ATOM 1717 N N . PHE A 1 215 ? 20.092 11.305 -9.384 1.00 92.88 215 PHE A N 1
ATOM 1718 C CA . PHE A 1 215 ? 19.890 10.476 -8.197 1.00 92.88 215 PHE A CA 1
ATOM 1719 C C . PHE A 1 215 ? 21.176 10.324 -7.381 1.00 92.88 215 PHE A C 1
ATOM 1721 O O . PHE A 1 215 ? 21.119 10.379 -6.154 1.00 92.88 215 PHE A O 1
ATOM 1728 N N . GLU A 1 216 ? 22.323 10.195 -8.043 1.00 93.44 216 GLU A N 1
ATOM 1729 C CA . GLU A 1 216 ? 23.631 10.123 -7.398 1.00 93.44 216 GLU A CA 1
ATOM 1730 C C . GLU A 1 216 ? 24.011 11.445 -6.720 1.00 93.44 216 GLU A C 1
ATOM 1732 O O . GLU A 1 216 ? 24.510 11.430 -5.599 1.00 93.44 216 GLU A O 1
ATOM 1737 N N . VAL A 1 217 ? 23.693 12.592 -7.326 1.00 94.81 217 VAL A N 1
ATOM 1738 C CA . VAL A 1 217 ? 23.879 13.903 -6.677 1.00 94.81 217 VAL A CA 1
ATOM 1739 C C . VAL A 1 217 ? 22.966 14.068 -5.455 1.00 94.81 217 VAL A C 1
ATOM 1741 O O . VAL A 1 217 ? 23.391 14.633 -4.449 1.00 94.81 217 VAL A O 1
ATOM 1744 N N . LEU A 1 218 ? 21.723 13.580 -5.519 1.00 93.00 218 LEU A N 1
ATOM 1745 C CA . LEU A 1 218 ? 20.738 13.756 -4.447 1.00 93.00 218 LEU A CA 1
ATOM 1746 C C . LEU A 1 218 ? 20.955 12.811 -3.255 1.00 93.00 218 LEU A C 1
ATOM 1748 O O . LEU A 1 218 ? 20.848 13.235 -2.106 1.00 93.00 218 LEU A O 1
ATOM 1752 N N . LEU A 1 219 ? 21.196 11.526 -3.519 1.00 92.75 219 LEU A N 1
ATOM 1753 C CA . LEU A 1 219 ? 21.236 10.464 -2.503 1.00 92.75 219 LEU A CA 1
ATOM 1754 C C . LEU A 1 219 ? 22.629 9.830 -2.354 1.00 92.75 219 LEU A C 1
ATOM 1756 O O . LEU A 1 219 ? 22.826 8.966 -1.499 1.00 92.75 219 LEU A O 1
ATOM 1760 N N . GLY A 1 220 ? 23.603 10.241 -3.164 1.00 92.38 220 GLY A N 1
ATOM 1761 C CA . GLY A 1 220 ? 24.939 9.657 -3.198 1.00 92.38 220 GLY A CA 1
ATOM 1762 C C . GLY A 1 220 ? 25.035 8.389 -4.061 1.00 92.38 220 GLY A C 1
ATOM 1763 O O . GLY A 1 220 ? 24.050 7.927 -4.645 1.00 92.38 220 GLY A O 1
ATOM 1764 N N . PRO A 1 221 ? 26.220 7.756 -4.107 1.00 88.88 221 PRO A N 1
ATOM 1765 C CA . PRO A 1 221 ? 26.487 6.597 -4.970 1.00 88.88 221 PRO A CA 1
ATOM 1766 C C . PRO A 1 221 ? 25.658 5.350 -4.612 1.00 88.88 221 PRO A C 1
ATOM 1768 O O . PRO A 1 221 ? 25.502 4.443 -5.426 1.00 88.88 221 PRO A O 1
ATOM 1771 N N . PHE A 1 222 ? 25.087 5.296 -3.405 1.00 89.88 222 PHE A N 1
ATOM 1772 C CA . PHE A 1 222 ? 24.247 4.191 -2.927 1.00 89.88 222 PHE A CA 1
ATOM 1773 C C . PHE A 1 222 ? 22.744 4.480 -3.046 1.00 89.88 222 PHE A C 1
ATOM 1775 O O . PHE A 1 222 ? 21.939 3.866 -2.340 1.00 89.88 222 PHE A O 1
ATOM 1782 N N . TRP A 1 223 ? 22.349 5.394 -3.937 1.00 92.44 223 TRP A N 1
ATOM 1783 C CA . TRP A 1 223 ? 20.959 5.830 -4.094 1.00 92.44 223 TRP A CA 1
ATOM 1784 C C . TRP A 1 223 ? 19.971 4.670 -4.296 1.00 92.44 223 TRP A C 1
ATOM 1786 O O . TRP A 1 223 ? 18.878 4.713 -3.740 1.00 92.44 223 TRP A O 1
ATOM 1796 N N . ILE A 1 224 ? 20.357 3.596 -5.002 1.00 92.25 224 ILE A N 1
ATOM 1797 C CA . ILE A 1 224 ? 19.494 2.418 -5.215 1.00 92.25 224 ILE A CA 1
ATOM 1798 C C . ILE A 1 224 ? 19.137 1.745 -3.878 1.00 92.25 224 ILE A C 1
ATOM 1800 O O . ILE A 1 224 ? 17.970 1.417 -3.657 1.00 92.25 224 ILE A O 1
ATOM 1804 N N . TYR A 1 225 ? 20.105 1.588 -2.963 1.00 92.19 225 TYR A N 1
ATOM 1805 C CA . TYR A 1 225 ? 19.847 1.037 -1.626 1.00 92.19 225 TYR A CA 1
ATOM 1806 C C . TYR A 1 225 ? 18.947 1.959 -0.812 1.00 92.19 225 TYR A C 1
ATOM 1808 O O . TYR A 1 225 ? 18.016 1.484 -0.168 1.00 92.19 225 TYR A O 1
ATOM 1816 N N . ILE A 1 226 ? 19.191 3.270 -0.861 1.00 93.56 226 ILE A N 1
ATOM 1817 C CA . ILE A 1 226 ? 18.379 4.247 -0.126 1.00 93.56 226 ILE A CA 1
ATOM 1818 C C . ILE A 1 226 ? 16.933 4.230 -0.639 1.00 93.56 226 ILE A C 1
ATOM 1820 O O . ILE A 1 226 ? 16.004 4.220 0.167 1.00 93.56 226 ILE A O 1
ATOM 1824 N N . CYS A 1 227 ? 16.727 4.134 -1.956 1.00 92.75 227 CYS A N 1
ATOM 1825 C CA . CYS A 1 227 ? 15.402 3.968 -2.551 1.00 92.75 227 CYS A CA 1
ATOM 1826 C C . CYS A 1 227 ? 14.728 2.660 -2.112 1.00 92.75 227 CYS A C 1
ATOM 1828 O O . CYS A 1 227 ? 13.559 2.685 -1.732 1.00 92.75 227 CYS A O 1
ATOM 1830 N N . ALA A 1 228 ? 15.445 1.531 -2.120 1.00 94.75 228 ALA A N 1
ATOM 1831 C CA . ALA A 1 228 ? 14.892 0.244 -1.695 1.00 94.75 228 ALA A CA 1
ATOM 1832 C C . ALA A 1 228 ? 14.515 0.235 -0.202 1.00 94.75 228 ALA A C 1
ATOM 1834 O O . ALA A 1 228 ? 13.415 -0.185 0.156 1.00 94.75 228 ALA A O 1
ATOM 1835 N N . ILE A 1 229 ? 15.387 0.756 0.668 1.00 94.25 229 ILE A N 1
ATOM 1836 C CA . ILE A 1 229 ? 15.117 0.898 2.106 1.00 94.25 229 ILE A CA 1
ATOM 1837 C C . ILE A 1 229 ? 13.923 1.827 2.327 1.00 94.25 229 ILE A C 1
ATOM 1839 O O . ILE A 1 229 ? 13.027 1.495 3.096 1.00 94.25 229 ILE A O 1
ATOM 1843 N N . SER A 1 230 ? 13.872 2.968 1.634 1.00 93.62 230 SER A N 1
ATOM 1844 C CA . SER A 1 230 ? 12.749 3.905 1.722 1.00 93.62 230 SER A CA 1
ATOM 1845 C C . SER A 1 230 ? 11.425 3.245 1.326 1.00 93.62 230 SER A C 1
ATOM 1847 O O . SER A 1 230 ? 10.423 3.426 2.021 1.00 93.62 230 SER A O 1
ATOM 1849 N N . LEU A 1 231 ? 11.427 2.419 0.274 1.00 93.44 231 LEU A N 1
ATOM 1850 C CA . LEU A 1 231 ? 10.244 1.686 -0.168 1.00 93.44 231 LEU A CA 1
ATOM 1851 C C . LEU A 1 231 ? 9.785 0.653 0.873 1.00 93.44 231 LEU A C 1
ATOM 1853 O O . LEU A 1 231 ? 8.600 0.623 1.199 1.00 93.44 231 LEU A O 1
ATOM 1857 N N . HIS A 1 232 ? 10.708 -0.109 1.468 1.00 95.38 232 HIS A N 1
ATOM 1858 C CA . HIS A 1 232 ? 10.395 -1.028 2.571 1.00 95.38 232 HIS A CA 1
ATOM 1859 C C . HIS A 1 232 ? 9.888 -0.303 3.827 1.00 95.38 232 HIS A C 1
ATOM 1861 O O . HIS A 1 232 ? 8.955 -0.768 4.478 1.00 95.38 232 HIS A O 1
ATOM 1867 N N . MET A 1 233 ? 10.456 0.855 4.174 1.00 94.12 233 MET A N 1
ATOM 1868 C CA . MET A 1 233 ? 9.976 1.652 5.311 1.00 94.12 233 MET A CA 1
ATOM 1869 C C . MET A 1 233 ? 8.568 2.198 5.056 1.00 94.12 233 MET A C 1
ATOM 1871 O O . MET A 1 233 ? 7.729 2.194 5.958 1.00 94.12 233 MET A O 1
ATOM 1875 N N . CYS A 1 234 ? 8.278 2.615 3.821 1.00 93.56 234 CYS A N 1
ATOM 1876 C CA . CYS A 1 234 ? 6.933 3.012 3.413 1.00 93.56 234 CYS A CA 1
ATOM 1877 C C . CYS A 1 234 ? 5.953 1.830 3.505 1.00 93.56 234 CYS A C 1
ATOM 1879 O O . CYS A 1 234 ? 4.889 1.966 4.109 1.00 93.56 234 CYS A O 1
ATOM 1881 N N . ALA A 1 235 ? 6.336 0.655 2.998 1.00 94.19 235 ALA A N 1
ATOM 1882 C CA . ALA A 1 235 ? 5.554 -0.575 3.099 1.00 94.19 235 ALA A CA 1
ATOM 1883 C C . ALA A 1 235 ? 5.251 -0.950 4.563 1.00 94.19 235 ALA A C 1
ATOM 1885 O O . ALA A 1 235 ? 4.096 -1.208 4.910 1.00 94.19 235 ALA A O 1
ATOM 1886 N N . ALA A 1 236 ? 6.248 -0.876 5.450 1.00 93.88 236 ALA A N 1
ATOM 1887 C CA . ALA A 1 236 ? 6.086 -1.135 6.879 1.00 93.88 236 ALA A CA 1
ATOM 1888 C C . ALA A 1 236 ? 5.129 -0.138 7.560 1.00 93.88 236 ALA A C 1
ATOM 1890 O O . ALA A 1 236 ? 4.259 -0.542 8.337 1.00 93.88 236 ALA A O 1
ATOM 1891 N N . ALA A 1 237 ? 5.235 1.157 7.242 1.00 92.56 237 ALA A N 1
ATOM 1892 C CA . ALA A 1 237 ? 4.318 2.174 7.757 1.00 92.56 237 ALA A CA 1
ATOM 1893 C C . ALA A 1 237 ? 2.871 1.904 7.311 1.00 92.56 237 ALA A C 1
ATOM 1895 O O . ALA A 1 237 ? 1.951 1.892 8.134 1.00 92.56 237 ALA A O 1
ATOM 1896 N N . MET A 1 238 ? 2.673 1.593 6.027 1.00 92.94 238 MET A N 1
ATOM 1897 C CA . MET A 1 238 ? 1.358 1.238 5.490 1.00 92.94 238 MET A CA 1
ATOM 1898 C C . MET A 1 238 ? 0.813 -0.057 6.105 1.00 92.94 238 MET A C 1
ATOM 1900 O O . MET A 1 238 ? -0.392 -0.167 6.344 1.00 92.94 238 MET A O 1
ATOM 1904 N N . MET A 1 239 ? 1.682 -1.010 6.448 1.00 93.62 239 MET A N 1
ATOM 1905 C CA . MET A 1 239 ? 1.297 -2.222 7.169 1.00 93.62 239 MET A CA 1
ATOM 1906 C C . MET A 1 239 ? 0.858 -1.925 8.612 1.00 93.62 239 MET A C 1
ATOM 1908 O O . MET A 1 239 ? -0.095 -2.554 9.081 1.00 93.62 239 MET A O 1
ATOM 1912 N N . CYS A 1 240 ? 1.461 -0.937 9.296 1.00 92.69 240 CYS A N 1
ATOM 1913 C CA . CYS A 1 240 ? 0.981 -0.488 10.614 1.00 92.69 240 CYS A CA 1
ATOM 1914 C C . CYS A 1 240 ? -0.474 -0.005 10.524 1.00 92.69 240 CYS A C 1
ATOM 1916 O O . CYS A 1 240 ? -1.338 -0.452 11.282 1.00 92.69 240 CYS A O 1
ATOM 1918 N N . PHE A 1 241 ? -0.765 0.849 9.540 1.00 92.00 241 PHE A N 1
ATOM 1919 C CA . PHE A 1 241 ? -2.114 1.361 9.295 1.00 92.00 241 PHE A CA 1
ATOM 1920 C C . PHE A 1 241 ? -3.105 0.258 8.914 1.00 92.00 241 PHE A C 1
ATOM 1922 O O . PHE A 1 241 ? -4.225 0.222 9.422 1.00 92.00 241 PHE A O 1
ATOM 1929 N N . ASN A 1 242 ? -2.680 -0.698 8.090 1.00 92.94 242 ASN A N 1
ATOM 1930 C CA . ASN A 1 242 ? -3.494 -1.864 7.760 1.00 92.94 242 ASN A CA 1
ATOM 1931 C C . ASN A 1 242 ? -3.849 -2.704 9.006 1.00 92.94 242 ASN A C 1
ATOM 1933 O O . ASN A 1 242 ? -4.967 -3.211 9.126 1.00 92.94 242 ASN A O 1
ATOM 1937 N N . GLY A 1 243 ? -2.931 -2.806 9.974 1.00 92.56 243 GLY A N 1
ATOM 1938 C CA . GLY A 1 243 ? -3.172 -3.467 11.260 1.00 92.56 243 GLY A CA 1
ATOM 1939 C C . GLY A 1 243 ? -4.313 -2.832 12.060 1.00 92.56 243 GLY A C 1
ATOM 1940 O O . GLY A 1 243 ? -5.167 -3.548 12.590 1.00 92.56 243 GLY A O 1
ATOM 1941 N N . VAL A 1 244 ? -4.387 -1.498 12.075 1.00 93.19 244 VAL A N 1
ATOM 1942 C CA . VAL A 1 244 ? -5.484 -0.752 12.716 1.00 93.19 244 VAL A CA 1
ATOM 1943 C C . VAL A 1 244 ? -6.827 -1.073 12.051 1.00 93.19 244 VAL A C 1
ATOM 1945 O O . VAL A 1 244 ? -7.797 -1.405 12.738 1.00 93.19 244 VAL A O 1
ATOM 1948 N N . ASN A 1 245 ? -6.877 -1.072 10.716 1.00 92.75 245 ASN A N 1
ATOM 1949 C CA . ASN A 1 245 ? -8.093 -1.407 9.968 1.00 92.75 245 ASN A CA 1
ATOM 1950 C C . ASN A 1 245 ? -8.548 -2.851 10.235 1.00 92.75 245 ASN A C 1
ATOM 1952 O O . ASN A 1 245 ? -9.739 -3.106 10.438 1.00 92.75 245 ASN A O 1
ATOM 1956 N N . LYS A 1 246 ? -7.604 -3.798 10.316 1.00 93.00 246 LYS A N 1
ATOM 1957 C CA . LYS A 1 246 ? -7.883 -5.197 10.672 1.00 93.00 246 LYS A CA 1
ATOM 1958 C C . LYS A 1 246 ? -8.455 -5.328 12.083 1.00 93.00 246 LYS A C 1
ATOM 1960 O O . LYS A 1 246 ? -9.392 -6.097 12.289 1.00 93.00 246 LYS A O 1
ATOM 1965 N N . LYS A 1 247 ? -7.941 -4.564 13.047 1.00 91.88 247 LYS A N 1
ATOM 1966 C CA . LYS A 1 247 ? -8.474 -4.542 14.417 1.00 91.88 247 LYS A CA 1
ATOM 1967 C C . LYS A 1 247 ? -9.909 -4.027 14.469 1.00 91.88 247 LYS A C 1
ATOM 1969 O O . LYS A 1 247 ? -10.751 -4.663 15.098 1.00 91.88 247 LYS A O 1
ATOM 1974 N N . PHE A 1 248 ? -10.218 -2.955 13.745 1.00 93.69 248 PHE A N 1
ATOM 1975 C CA . PHE A 1 248 ? -11.595 -2.471 13.641 1.00 93.69 248 PHE A CA 1
ATOM 1976 C C . PHE A 1 248 ? -12.522 -3.468 12.924 1.00 93.69 248 PHE A C 1
ATOM 1978 O O . PHE A 1 248 ? -13.674 -3.650 13.314 1.00 93.69 248 PHE A O 1
ATOM 1985 N N . SER A 1 249 ? -12.008 -4.185 11.924 1.00 92.56 249 SER A N 1
ATOM 1986 C CA . SER A 1 249 ? -12.736 -5.270 11.263 1.00 92.56 249 SER A CA 1
ATOM 1987 C C . SER A 1 249 ? -13.134 -6.383 12.247 1.00 92.56 249 SER A C 1
ATOM 1989 O O . SER A 1 249 ? -14.295 -6.797 12.253 1.00 92.56 249 SER A O 1
ATOM 1991 N N . ILE A 1 250 ? -12.213 -6.812 13.117 1.00 91.06 250 ILE A N 1
ATOM 1992 C CA . ILE A 1 250 ? -12.481 -7.807 14.172 1.00 91.06 250 ILE A CA 1
ATOM 1993 C C . ILE A 1 250 ? -13.535 -7.284 15.153 1.00 91.06 250 ILE A C 1
ATOM 1995 O O . ILE A 1 250 ? -14.532 -7.963 15.378 1.00 91.06 250 ILE A O 1
ATOM 1999 N N . TYR A 1 251 ? -13.380 -6.048 15.639 1.00 92.00 251 TYR A N 1
ATOM 2000 C CA . TYR A 1 251 ? -14.365 -5.405 16.516 1.00 92.00 251 TYR A CA 1
ATOM 2001 C C . TYR A 1 251 ? -15.790 -5.457 15.938 1.00 92.00 251 TYR A C 1
ATOM 2003 O O . TYR A 1 251 ? -16.738 -5.807 16.641 1.00 92.00 251 TYR A O 1
ATOM 2011 N N . LEU A 1 252 ? -15.955 -5.164 14.643 1.00 92.06 252 LEU A N 1
ATOM 2012 C CA . LEU A 1 252 ? -17.265 -5.235 13.990 1.00 92.06 252 LEU A CA 1
ATOM 2013 C C . LEU A 1 252 ? -17.801 -6.667 13.860 1.00 92.06 252 LEU A C 1
ATOM 2015 O O . LEU A 1 252 ? -19.007 -6.870 13.994 1.00 92.06 252 LEU A O 1
ATOM 2019 N N . GLN A 1 253 ? -16.939 -7.651 13.588 1.00 91.44 253 GLN A N 1
ATOM 2020 C CA . GLN A 1 253 ? -17.348 -9.061 13.533 1.00 91.44 253 GLN A CA 1
ATOM 2021 C C . GLN A 1 253 ? -17.836 -9.548 14.892 1.00 91.44 253 GLN A C 1
ATOM 2023 O O . GLN A 1 253 ? -18.899 -10.162 14.967 1.00 91.44 253 GLN A O 1
ATOM 2028 N N . ASP A 1 254 ? -17.104 -9.227 15.956 1.00 89.62 254 ASP A N 1
ATOM 2029 C CA . ASP A 1 254 ? -17.486 -9.613 17.308 1.00 89.62 254 ASP A CA 1
ATOM 2030 C C . ASP A 1 254 ? -18.791 -8.919 17.714 1.00 89.62 254 ASP A C 1
ATOM 2032 O O . ASP A 1 254 ? -19.726 -9.592 18.147 1.00 89.62 254 ASP A O 1
ATOM 2036 N N . LYS A 1 255 ? -18.928 -7.610 17.455 1.00 88.94 255 LYS A N 1
ATOM 2037 C CA . LYS A 1 255 ? -20.172 -6.858 17.701 1.00 88.94 255 LYS A CA 1
ATOM 2038 C C . LYS A 1 255 ? -21.393 -7.527 17.055 1.00 88.94 255 LYS A C 1
ATOM 2040 O O . LYS A 1 255 ? -22.403 -7.721 17.729 1.00 88.94 255 LYS A O 1
ATOM 2045 N N . ILE A 1 256 ? -21.301 -7.903 15.775 1.00 89.06 256 ILE A N 1
ATOM 2046 C CA . ILE A 1 256 ? -22.392 -8.574 15.044 1.00 89.06 256 ILE A CA 1
ATOM 2047 C C . ILE A 1 256 ? -22.659 -9.965 15.629 1.00 89.06 256 ILE A C 1
ATOM 2049 O O . ILE A 1 256 ? -23.805 -10.303 15.920 1.00 89.06 256 ILE A O 1
ATOM 2053 N N . ARG A 1 257 ? -21.606 -10.750 15.875 1.00 88.25 257 ARG A N 1
ATOM 2054 C CA . ARG A 1 257 ? -21.720 -12.107 16.422 1.00 88.25 257 ARG A CA 1
ATOM 2055 C C . ARG A 1 257 ? -22.425 -12.124 17.780 1.00 88.25 257 ARG A C 1
ATOM 2057 O O . ARG A 1 257 ? -23.267 -12.984 18.024 1.00 88.25 257 ARG A O 1
ATOM 2064 N N . TYR A 1 258 ? -22.111 -11.180 18.663 1.00 85.31 258 TYR A N 1
ATOM 2065 C CA . TYR A 1 258 ? -22.781 -11.073 19.960 1.00 85.31 258 TYR A CA 1
ATOM 2066 C C . TYR A 1 258 ? -24.242 -10.627 19.840 1.00 85.31 258 TYR A C 1
ATOM 2068 O O . TYR A 1 258 ? -25.084 -11.101 20.602 1.00 85.31 258 TYR A O 1
ATOM 2076 N N . GLN A 1 259 ? -24.569 -9.755 18.882 1.00 86.50 259 GLN A N 1
ATOM 2077 C CA . GLN A 1 259 ? -25.962 -9.388 18.607 1.00 86.50 259 GLN A CA 1
ATOM 2078 C C . GLN A 1 259 ? -26.770 -10.602 18.132 1.00 86.50 259 GLN A C 1
ATOM 2080 O O . GLN A 1 259 ? -27.852 -10.855 18.659 1.00 86.50 259 GLN A O 1
ATOM 2085 N N . GLU A 1 260 ? -26.227 -11.399 17.211 1.00 85.19 260 GLU A N 1
ATOM 2086 C CA . GLU A 1 260 ? -26.866 -12.628 16.722 1.00 85.19 260 GLU A CA 1
ATOM 2087 C C . GLU A 1 260 ? -27.083 -13.657 17.841 1.00 85.19 260 GLU A C 1
ATOM 2089 O O . GLU A 1 260 ? -28.175 -14.212 17.958 1.00 85.19 260 GLU A O 1
ATOM 2094 N N . LEU A 1 261 ? -26.088 -13.866 18.710 1.00 82.75 261 LEU A N 1
ATOM 2095 C CA . LEU A 1 261 ? -26.211 -14.768 19.861 1.00 82.75 261 LEU A CA 1
ATOM 2096 C C . LEU A 1 261 ? -27.276 -14.301 20.861 1.00 82.75 261 LEU A C 1
ATOM 2098 O O . LEU A 1 261 ? -28.016 -15.128 21.390 1.00 82.75 261 LEU A O 1
ATOM 2102 N N . ASN A 1 262 ? -27.396 -12.992 21.096 1.00 78.50 262 ASN A N 1
ATOM 2103 C CA . ASN A 1 262 ? -28.439 -12.443 21.964 1.00 78.50 262 ASN A CA 1
ATOM 2104 C C . ASN A 1 262 ? -29.840 -12.611 21.354 1.00 78.50 262 ASN A C 1
ATOM 2106 O O . ASN A 1 262 ? -30.785 -12.924 22.079 1.00 78.50 262 ASN A O 1
ATOM 2110 N N . HIS A 1 263 ? -29.979 -12.460 20.033 1.00 74.81 263 HIS A N 1
ATOM 2111 C CA . HIS A 1 263 ? -31.243 -12.707 19.335 1.00 74.81 263 HIS A CA 1
ATOM 2112 C C . HIS A 1 263 ? -31.629 -14.194 19.344 1.00 74.81 263 HIS A C 1
ATOM 2114 O O . HIS A 1 263 ? -32.753 -14.524 19.714 1.00 74.81 263 HIS A O 1
ATOM 2120 N N . GLN A 1 264 ? -30.695 -15.100 19.041 1.00 70.94 264 GLN A N 1
ATOM 2121 C CA . GLN A 1 264 ? -30.940 -16.548 19.098 1.00 70.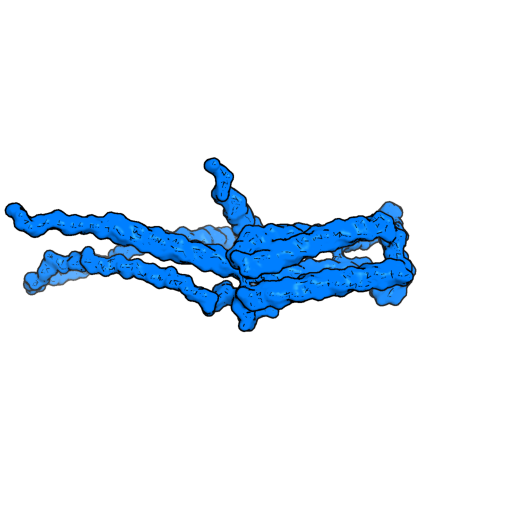94 264 GLN A CA 1
ATOM 2122 C C . GLN A 1 264 ? -31.184 -17.048 20.528 1.00 70.94 264 GLN A C 1
ATOM 2124 O O . GLN A 1 264 ? -31.993 -17.949 20.744 1.00 70.94 264 GLN A O 1
ATOM 2129 N N . GLY A 1 265 ? -30.503 -16.474 21.523 1.00 61.44 265 GLY A N 1
ATOM 2130 C CA . GLY A 1 265 ? -30.759 -16.752 22.935 1.00 61.44 265 GLY A CA 1
ATOM 2131 C C . GLY A 1 265 ? -32.179 -16.353 23.339 1.00 61.44 265 GLY A C 1
ATOM 2132 O O . GLY A 1 265 ? -32.868 -17.134 23.990 1.00 61.44 265 GLY A O 1
ATOM 2133 N N . ALA A 1 266 ? -32.651 -15.184 22.896 1.00 56.78 266 ALA A N 1
ATOM 2134 C CA . ALA A 1 266 ? -34.021 -14.738 23.135 1.00 56.78 266 ALA A CA 1
ATOM 2135 C C . ALA A 1 266 ? -35.067 -15.614 22.417 1.00 56.78 266 ALA A C 1
ATOM 2137 O O . ALA A 1 266 ? -36.073 -15.965 23.033 1.00 56.78 266 ALA A O 1
ATOM 2138 N N . GLU A 1 267 ? -34.830 -16.019 21.164 1.00 53.94 267 GLU A N 1
ATOM 2139 C CA . GLU A 1 267 ? -35.731 -16.923 20.430 1.00 53.94 267 GLU A CA 1
ATOM 2140 C C . GLU A 1 267 ? -35.791 -18.320 21.063 1.00 53.94 267 GLU A C 1
ATOM 2142 O O . GLU A 1 267 ? -36.881 -18.846 21.284 1.00 53.94 267 GLU A O 1
ATOM 2147 N N . ASN A 1 268 ? -34.654 -18.903 21.457 1.00 47.12 268 ASN A N 1
ATOM 2148 C CA . ASN A 1 268 ? -34.638 -20.207 22.129 1.00 47.12 268 ASN A CA 1
ATOM 2149 C C . ASN A 1 268 ? -35.331 -20.169 23.504 1.00 47.12 268 ASN A C 1
ATOM 2151 O O . ASN A 1 268 ? -35.990 -21.137 23.882 1.00 47.12 268 ASN A O 1
ATOM 2155 N N . ILE A 1 269 ? -35.247 -19.052 24.239 1.00 48.38 269 ILE A N 1
ATOM 2156 C CA . ILE A 1 269 ? -36.002 -18.863 25.491 1.00 48.38 269 ILE A CA 1
ATOM 2157 C C . ILE A 1 269 ? -37.507 -18.714 25.210 1.00 48.38 269 ILE A C 1
ATOM 2159 O O . ILE A 1 269 ? -38.321 -19.237 25.973 1.00 48.38 269 ILE A O 1
ATOM 2163 N N . GLN A 1 270 ? -37.900 -18.047 24.119 1.00 41.44 270 GLN A N 1
ATOM 2164 C CA . GLN A 1 270 ? -39.310 -17.937 23.730 1.00 41.44 270 GLN A CA 1
ATOM 2165 C C . GLN A 1 270 ? -39.906 -19.282 23.292 1.00 41.44 270 GLN A C 1
ATOM 2167 O O . GLN A 1 270 ? -41.039 -19.577 23.668 1.00 41.44 270 GLN A O 1
ATOM 2172 N N . VAL A 1 271 ? -39.149 -20.127 22.584 1.00 43.34 271 VAL A N 1
ATOM 2173 C CA . VAL A 1 271 ? -39.592 -21.482 22.202 1.00 43.34 271 VAL A CA 1
ATOM 2174 C C . VAL A 1 271 ? -39.691 -22.411 23.419 1.00 43.34 271 VAL A C 1
ATOM 2176 O O . VAL A 1 271 ? -40.583 -23.255 23.475 1.00 43.34 271 VAL A O 1
ATOM 2179 N N . LEU A 1 272 ? -38.835 -22.237 24.434 1.00 37.06 272 LEU A N 1
ATOM 2180 C CA . LEU A 1 272 ? -38.884 -23.041 25.662 1.00 37.06 272 LEU A CA 1
ATOM 2181 C C . LEU A 1 272 ? -39.952 -22.581 26.668 1.00 37.06 272 LEU A C 1
ATOM 2183 O O . LEU A 1 272 ? -40.149 -23.243 27.689 1.00 37.06 272 LEU A O 1
ATOM 2187 N N . LYS A 1 273 ? -40.690 -21.496 26.399 1.00 36.06 273 LYS A N 1
ATOM 2188 C CA . LYS A 1 273 ? -41.903 -21.171 27.160 1.00 36.06 273 LYS A CA 1
ATOM 2189 C C . LYS A 1 273 ? -43.036 -22.104 26.722 1.00 36.06 273 LYS A C 1
ATOM 2191 O O . LYS A 1 273 ? -44.034 -21.680 26.147 1.00 36.06 273 LYS A O 1
ATOM 2196 N N . ILE A 1 274 ? -42.860 -23.396 26.995 1.00 43.03 274 ILE A N 1
ATOM 2197 C CA . ILE A 1 274 ? -43.925 -24.387 26.935 1.00 43.03 274 ILE A CA 1
ATOM 2198 C C . ILE A 1 274 ? -44.930 -23.970 28.005 1.00 43.03 274 ILE A C 1
ATOM 2200 O O . ILE A 1 274 ? -44.641 -23.947 29.201 1.00 43.03 274 ILE A O 1
ATOM 2204 N N . VAL A 1 275 ? -46.078 -23.533 27.507 1.00 42.44 275 VAL A N 1
ATOM 2205 C CA . VAL A 1 275 ? -47.271 -23.147 28.248 1.00 42.44 275 VAL A CA 1
ATOM 2206 C C . VAL A 1 275 ? -47.590 -24.241 29.275 1.00 42.44 275 VAL A C 1
ATOM 2208 O O . VAL A 1 275 ? -47.588 -25.415 28.898 1.00 42.44 275 VAL A O 1
ATOM 2211 N N . PRO A 1 276 ? -47.836 -23.903 30.555 1.00 40.38 276 PRO A N 1
ATOM 2212 C CA . PRO A 1 276 ? -48.289 -24.891 31.521 1.00 40.38 276 PRO A CA 1
ATOM 2213 C C . PRO A 1 276 ? -49.592 -25.501 31.010 1.00 40.38 276 PRO A C 1
ATOM 2215 O O . PRO A 1 276 ? -50.547 -24.780 30.721 1.00 40.38 276 PRO A O 1
ATOM 2218 N N . THR A 1 277 ? -49.610 -26.825 30.864 1.00 43.56 277 THR A N 1
ATOM 2219 C CA . THR A 1 277 ? -50.856 -27.564 30.691 1.00 43.56 277 THR A CA 1
ATOM 2220 C C . THR A 1 277 ? -51.738 -27.230 31.885 1.00 43.56 277 THR A C 1
ATOM 2222 O O . THR A 1 277 ? -51.297 -27.323 33.030 1.00 43.56 277 THR A O 1
ATOM 2225 N N . ASP A 1 278 ? -52.932 -26.758 31.556 1.00 46.12 278 ASP A N 1
ATOM 2226 C CA . ASP A 1 278 ? -53.905 -26.130 32.432 1.00 46.12 278 ASP A CA 1
ATOM 2227 C C . ASP A 1 278 ? -54.133 -26.886 33.748 1.00 46.12 278 ASP A C 1
ATOM 2229 O O . ASP A 1 278 ? -54.181 -28.120 33.799 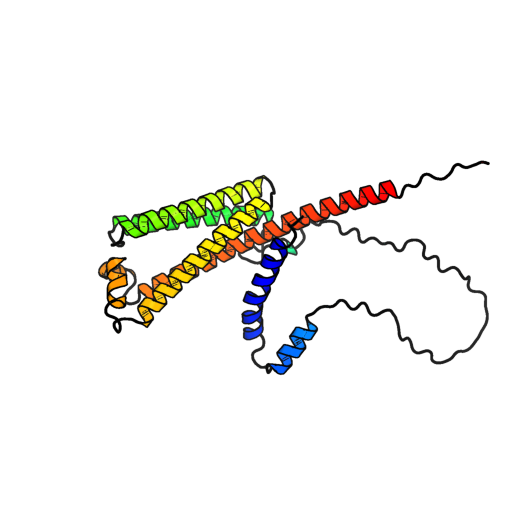1.00 46.12 278 ASP A O 1
ATOM 2233 N N . GLU A 1 279 ? -54.292 -26.103 34.810 1.00 44.38 279 GLU A N 1
ATOM 2234 C CA . GLU A 1 279 ? -54.783 -26.563 36.096 1.00 44.38 279 GLU A CA 1
ATOM 2235 C C . GLU A 1 279 ? -56.255 -26.973 35.929 1.00 44.38 279 GLU A C 1
ATOM 2237 O O . GLU A 1 279 ? -57.061 -26.205 35.413 1.00 44.38 279 GLU A O 1
ATOM 2242 N N . ARG A 1 280 ? -56.624 -28.126 36.505 1.00 42.59 280 ARG A N 1
ATOM 2243 C CA . ARG A 1 280 ? -57.997 -28.655 36.686 1.00 42.59 280 ARG A CA 1
ATOM 2244 C C . ARG A 1 280 ? -58.559 -29.500 35.531 1.00 42.59 280 ARG A C 1
ATOM 2246 O O . ARG A 1 280 ? -59.430 -29.061 34.785 1.00 42.59 280 ARG A O 1
ATOM 2253 N N . VAL A 1 281 ? -58.186 -30.783 35.539 1.00 47.38 281 VAL A N 1
ATOM 2254 C CA . VAL A 1 281 ? -59.137 -31.907 35.409 1.00 47.38 281 VAL A CA 1
ATOM 2255 C C . VAL A 1 281 ? -58.828 -32.911 36.509 1.00 47.38 281 VAL A C 1
ATOM 2257 O O . VAL A 1 281 ? -57.630 -33.231 36.669 1.00 47.38 281 VAL A O 1
#

Radius of gyration: 29.84 Å; Cα contacts (8 Å, |Δi|>4): 170; chains: 1; bounding box: 88×64×81 Å

Mean predicted aligned error: 17.38 Å

Organism: Strongyloides stercoralis (NCBI:txid6248)

Secondary structure (DSSP, 8-state):
---SSHHHHHHHHHHHHHHHHHHHHH-TT--HHHHHHHHHHHS-------S----------------S----------------TT-GGGS-SSS-TTS-HHHHHHHHHHHHHHHHHHHHHHHHHHHHTT-BS-HHHHHHHHHHHHHHHHHHHHHHHHHHHTT-HHHHHHHHHHHHHHHHHHHHHHHHHHHHHHHGGGSHHHHHHHHHHB-HHHHHHHH-TTHHHHHHHHHHHHHHHHHHHHHHHHHHHHHHHHHHHHHHHHHHHHHHHHHT--PPPPS--

Nearest PDB structures (foldseek):
  3zx6-assembly1_B  TM=2.171E-01  e=2.852E+00  Archaeoglobus fulgidus DSM 4304
  8c5v-assembly1_I  TM=2.339E-01  e=5.935E+00  Escherichia coli
  3g6b-assembly1_A  TM=2.226E-01  e=6.590E+00  Thermotoga maritima

Foldseek 3Di:
DDDPPPVVVVVVVVCVVVVVVVVCVPDPPDPPVVVVVVVVVVPPPVPPDDDDPPDPDDDDDDDDDDDPDPPPPDPPPVPLPDDDLPPQLQQQPQPGSVDGLLVLLVVLLVVLVVVLVVVVVVVVVCVVVQFWQPCVPVVVVNVVLSVLLVQLSVLSVVCSVVVPLVSLVSSLVSLLVSLVVLLVVLVVLVVLVVCDPVDPVSPCVSVNGGPQVVQCVVPNPCSSNVVSVVSNVVSVVSVSSSSSSVSSSVSSVVVVVSVVVVVVVVVVVVVPPPDPDDPDD

pLDDT: mean 71.68, std 26.95, range [21.14, 96.5]

Sequence (281 aa):
MISSNLTDFSRIEYQEILTIPIILIQKGNQTFGELKNSIYHSKVIMKVEPINKIDKKNYPLSNNNFPTSYDIKNRSSMYNIAFSSNSPEYYPSQCCESLHASHAVYLSLILQLFFFVCIGILYYMLEQQNYVAAIAVFRPALIFFGIVNLIGIFCALIGVFREKNIFLQIQITILTGLITFADIFALFLIFIMAIGTRSKTTSLIPGKLVNVDKFEVLLGPFWIYICAISLHMCAAAMMCFNGVNKKFSIYLQDKIRYQELNHQGAENIQVLKIVPTDERV

Solvent-accessible surface area (backbone atoms only — not comparable to full-atom values): 16375 Å² total; per-residue (Å²): 145,83,85,78,67,70,69,55,53,68,56,52,60,58,52,55,67,57,47,56,60,55,56,58,70,75,52,82,81,68,57,72,70,58,52,51,58,51,55,65,62,65,60,76,68,83,72,81,74,83,78,74,93,68,83,87,74,75,82,81,90,75,92,78,96,73,83,94,64,87,74,87,72,75,86,73,73,67,74,77,79,67,84,61,89,81,44,74,86,41,31,24,85,45,99,32,58,91,30,50,19,84,57,34,35,56,56,35,53,53,50,52,51,50,52,52,51,52,51,51,51,50,50,50,52,36,50,78,69,57,37,47,58,33,49,89,57,51,52,61,52,51,51,50,54,47,51,56,50,50,52,25,54,52,34,29,53,53,13,62,78,67,70,36,52,69,33,36,50,52,19,48,53,52,51,50,52,54,35,52,52,47,45,53,52,23,53,48,47,51,50,43,56,74,56,27,77,82,36,78,67,50,57,46,50,59,62,54,47,25,34,54,71,58,43,32,72,74,60,34,94,56,30,65,57,54,50,25,52,51,44,45,52,50,35,51,53,53,48,38,42,44,48,25,46,52,40,34,37,48,49,47,52,52,54,50,52,46,51,52,50,52,51,52,51,52,51,54,54,59,68,65,61,69,72,77,80,74,89,86,132